Protein AF-A0A2S5QZF4-F1 (afdb_monomer_lite)

Secondary structure (DSSP, 8-state):
--------------------------HHHHHHHTS---PPP-PPPPPPPP-TTPPPHHHHHHHHHHTT---HHHHHHHHHHH--SSS-SSGGGT-TT---HHHHHT----TT------PPPHHHHHHHHHHTT---HHHHHHHHHHSPPPTTS-S-HHHH-TT---HHHHHT---SHHHHHHHHHHTT-EEEEEE-TTS-TTEEEEEEETT-HHHHHHHHHHH-PEEEEEEE--GGGHHHHHHHHHHH-EESTT-SSEEE-S-HHHHHHHHHHHSPBP---

Foldseek 3Di:
DDDDDDDDDDDDDDDDDDDDDDDDPDPVNVVVVPPPPDDPPPDDPPPDDQLPQADAQVVQLVVLLLVLQADLVLLLVVCVVPVDSRHDSCNVVRHPPDDDPCSSNVYPDDPPDPPPQAADPLVVQLVVLCVVLQADLNSLSVCVVVDPDDSNHGSCCVSPDPPDDDPCSSNVNDPDCVVVVVVVLQQQKKWFKWAAPPDDPQKIFIDIDNRHVVVVVVVCVVRVIGTDFMFRDDPVCVVVLVVLPVVAWDDDPPDPGMTGGPDPVVSVVSCVVRTHTDPDD

Sequence (281 aa):
MRNGLVTMANKKVKKPTTVQDAPRLELDDIKKMEEPLALPPKNKPKGRPKNENYIPYSDAREFMRGEMIPSRKKYHEWWDRNKPKAIPRYPYRVYKDWVGWNDFLGTDNEFGIRVGRQWRPLDEAVNWVHSLKIESYTKWMEWCKENELPNDIPARPDLVYSNWRTWPHWLGNRPIEALEAIREARKLAVYYIIHIPGVPENVFTFGMEPVGPTAFKERWEREKFTIVRMFWYEPEHSERISHILSALSSPYLGDEKQRVCPNFWEIIYHLELTLQRITKL

Structure (mmCIF, N/CA/C/O backbone):
data_AF-A0A2S5QZF4-F1
#
_entry.id   AF-A0A2S5QZF4-F1
#
loop_
_atom_site.group_PDB
_atom_site.id
_atom_site.type_symbol
_atom_site.label_atom_id
_atom_site.label_alt_id
_atom_site.label_comp_id
_atom_site.label_asym_id
_atom_site.label_entity_id
_atom_site.label_seq_id
_atom_site.pdbx_PDB_ins_code
_atom_site.Cartn_x
_atom_site.Cartn_y
_atom_site.Cartn_z
_atom_site.occupancy
_atom_site.B_iso_or_equiv
_atom_site.auth_seq_id
_atom_site.auth_comp_id
_atom_site.auth_asym_id
_atom_site.auth_atom_id
_atom_site.pdbx_PDB_model_num
ATOM 1 N N . MET A 1 1 ? -13.277 82.482 -19.017 1.00 35.34 1 MET A N 1
ATOM 2 C CA . MET A 1 1 ? -14.320 83.411 -19.505 1.00 35.34 1 MET A CA 1
ATOM 3 C C . MET A 1 1 ? -14.661 83.063 -20.949 1.00 35.34 1 MET A C 1
ATOM 5 O O . MET A 1 1 ? -13.734 82.977 -21.737 1.00 35.34 1 MET A O 1
ATOM 9 N N . ARG A 1 2 ? -15.970 82.929 -21.234 1.00 35.25 2 ARG A N 1
ATOM 10 C CA . ARG A 1 2 ? -16.675 82.935 -22.542 1.00 35.25 2 ARG A CA 1
ATOM 11 C C . ARG A 1 2 ? -16.387 81.750 -23.485 1.00 35.25 2 ARG A C 1
ATOM 13 O O . ARG A 1 2 ? -15.288 81.621 -23.994 1.00 35.25 2 ARG A O 1
ATOM 20 N N . ASN A 1 3 ? -17.287 80.765 -23.566 1.00 30.41 3 ASN A N 1
ATOM 21 C CA . ASN A 1 3 ? -18.595 80.720 -24.267 1.00 30.41 3 ASN A CA 1
ATOM 22 C C . ASN A 1 3 ? -18.454 80.504 -25.780 1.00 30.41 3 ASN A C 1
ATOM 24 O O . ASN A 1 3 ? -17.819 81.314 -26.443 1.00 30.41 3 ASN A O 1
ATOM 28 N N . GLY A 1 4 ? -19.168 79.512 -26.325 1.00 32.81 4 GLY A N 1
ATOM 29 C CA . GLY A 1 4 ? -19.506 79.499 -27.751 1.00 32.81 4 GLY A CA 1
ATOM 30 C C . GLY A 1 4 ? -19.802 78.123 -28.334 1.00 32.81 4 GLY A C 1
ATOM 31 O O . GLY A 1 4 ? -18.957 77.538 -28.995 1.00 32.81 4 GLY A O 1
ATOM 32 N N . LEU A 1 5 ? -21.012 77.627 -28.092 1.00 32.59 5 LEU A N 1
ATOM 33 C CA . LEU A 1 5 ? -21.603 76.425 -28.679 1.00 32.59 5 LEU A CA 1
ATOM 34 C C . LEU A 1 5 ? -22.369 76.813 -29.968 1.00 32.59 5 LEU A C 1
ATOM 36 O O . LEU A 1 5 ? -23.059 77.825 -29.965 1.00 32.59 5 LEU A O 1
ATOM 40 N N . VAL A 1 6 ? -22.301 75.942 -30.986 1.00 33.56 6 VAL A N 1
ATOM 41 C CA . VAL A 1 6 ? -23.269 75.713 -32.094 1.00 33.56 6 VAL A CA 1
ATOM 42 C C . VAL A 1 6 ? -23.502 76.851 -33.103 1.00 33.56 6 VAL A C 1
ATOM 44 O O . VAL A 1 6 ? -24.000 77.910 -32.754 1.00 33.56 6 VAL A O 1
ATOM 47 N N . THR A 1 7 ? -23.316 76.589 -34.405 1.00 33.72 7 THR A N 1
ATOM 48 C CA . THR A 1 7 ? -24.439 76.426 -35.364 1.00 33.72 7 THR A CA 1
ATOM 49 C C . THR A 1 7 ? -23.994 76.185 -36.806 1.00 33.72 7 THR A C 1
ATOM 51 O O . THR A 1 7 ? -23.009 76.714 -37.307 1.00 33.72 7 THR A O 1
ATOM 54 N N . MET A 1 8 ? -24.786 75.321 -37.439 1.00 34.44 8 MET A N 1
ATOM 55 C CA . MET A 1 8 ? -24.740 74.841 -38.813 1.00 34.44 8 MET A CA 1
ATOM 56 C C . MET A 1 8 ? -24.802 75.956 -39.863 1.00 34.44 8 MET A C 1
ATOM 58 O O . MET A 1 8 ? -25.622 76.864 -39.758 1.00 34.44 8 MET A O 1
ATOM 62 N N . ALA A 1 9 ? -24.069 75.784 -40.964 1.00 37.50 9 ALA A N 1
ATOM 63 C CA . ALA A 1 9 ? -24.399 76.426 -42.233 1.00 37.50 9 ALA A CA 1
ATOM 64 C C . ALA A 1 9 ? -24.308 75.406 -43.373 1.00 37.50 9 ALA A C 1
ATOM 66 O O . ALA A 1 9 ? -23.250 75.088 -43.910 1.00 37.50 9 ALA A O 1
ATOM 67 N N . ASN A 1 10 ? -25.487 74.902 -43.714 1.00 36.66 10 ASN A N 1
ATOM 68 C CA . ASN A 1 10 ? -25.808 74.096 -44.878 1.00 36.66 10 ASN A CA 1
ATOM 69 C C . ASN A 1 10 ? -25.474 74.899 -46.154 1.00 36.66 10 ASN A C 1
ATOM 71 O O . ASN A 1 10 ? -26.137 75.902 -46.432 1.00 36.66 10 ASN A O 1
ATOM 75 N N . LYS A 1 11 ? -24.477 74.487 -46.950 1.00 43.09 11 LYS A N 1
ATOM 76 C CA . LYS A 1 11 ? -24.282 75.030 -48.305 1.00 43.09 11 LYS A CA 1
ATOM 77 C C . LYS A 1 11 ? -24.603 73.972 -49.349 1.00 43.09 11 LYS A C 1
ATOM 79 O O . LYS A 1 11 ? -23.895 72.990 -49.535 1.00 43.09 11 LYS A O 1
ATOM 84 N N . LYS A 1 12 ? -25.732 74.241 -50.003 1.00 41.31 12 LYS A N 1
ATOM 85 C CA . LYS A 1 12 ? -26.306 73.555 -51.152 1.00 41.31 12 LYS A CA 1
ATOM 86 C C . LYS A 1 12 ? -25.259 73.221 -52.215 1.00 41.31 12 LYS A C 1
ATOM 88 O O . LYS A 1 12 ? -24.493 74.076 -52.656 1.00 41.31 12 LYS A O 1
ATOM 93 N N . VAL A 1 13 ? -25.364 71.978 -52.665 1.00 36.88 13 VAL A N 1
ATOM 94 C CA . VAL A 1 13 ? -24.821 71.402 -53.892 1.00 36.88 13 VAL A CA 1
ATOM 95 C C . VAL A 1 13 ? -25.054 72.340 -55.084 1.00 36.88 13 VAL A C 1
ATOM 97 O O . VAL A 1 13 ? -26.195 72.626 -55.443 1.00 36.88 13 VAL A O 1
ATOM 100 N N . LYS A 1 14 ? -23.970 72.771 -55.734 1.00 41.16 14 LYS A N 1
ATOM 101 C CA . LYS A 1 14 ? -23.964 73.135 -57.155 1.00 41.16 14 LYS A CA 1
ATOM 102 C C . LYS A 1 14 ? -23.179 72.046 -57.881 1.00 41.16 14 LYS A C 1
ATOM 104 O O . LYS A 1 14 ? -22.005 71.855 -57.590 1.00 41.16 14 LYS A O 1
ATOM 109 N N . LYS A 1 15 ? -23.845 71.317 -58.778 1.00 44.06 15 LYS A N 1
ATOM 110 C CA . LYS A 1 15 ? -23.202 70.391 -59.720 1.00 44.06 15 LYS A CA 1
ATOM 111 C C . LYS A 1 15 ? -22.478 71.201 -60.808 1.00 44.06 15 LYS A C 1
ATOM 113 O O . LYS A 1 15 ? -23.122 72.074 -61.388 1.00 44.06 15 LYS A O 1
ATOM 118 N N . PRO A 1 16 ? -21.223 70.875 -61.142 1.00 36.25 16 PRO A N 1
ATOM 119 C CA . PRO A 1 16 ? -20.700 70.956 -62.501 1.00 36.25 16 PRO A CA 1
ATOM 120 C C . PRO A 1 16 ? -20.682 69.527 -63.083 1.00 36.25 16 PRO A C 1
ATOM 122 O O . PRO A 1 16 ? -20.262 68.586 -62.420 1.00 36.25 16 PRO A O 1
ATOM 125 N N . THR A 1 17 ? -21.385 69.239 -64.175 1.00 38.66 17 THR A N 1
ATOM 126 C CA . THR A 1 17 ? -21.039 69.591 -65.563 1.00 38.66 17 THR A CA 1
ATOM 127 C C . THR A 1 17 ? -19.813 68.815 -66.039 1.00 38.66 17 THR A C 1
ATOM 129 O O . THR A 1 17 ? -18.689 69.137 -65.687 1.00 38.66 17 THR A O 1
ATOM 132 N N . THR A 1 18 ? -20.118 67.828 -66.883 1.00 41.25 18 THR A N 1
ATOM 133 C CA . THR A 1 18 ? -19.285 67.268 -67.952 1.00 41.25 18 THR A CA 1
ATOM 134 C C . THR A 1 18 ? -18.093 66.404 -67.545 1.00 41.25 18 THR A C 1
ATOM 136 O O . THR A 1 18 ? -17.081 66.846 -67.019 1.00 41.25 18 THR A O 1
ATOM 139 N N . VAL A 1 19 ? -18.261 65.126 -67.880 1.00 49.28 19 VAL A N 1
ATOM 140 C CA . VAL A 1 19 ? -17.260 64.068 -67.952 1.00 49.28 19 VAL A CA 1
ATOM 141 C C . VAL A 1 19 ? -16.211 64.456 -68.987 1.00 49.28 19 VAL A C 1
ATOM 143 O O . VAL A 1 19 ? -16.522 64.453 -70.173 1.00 49.28 19 VAL A O 1
ATOM 146 N N . GLN A 1 20 ? -15.000 64.773 -68.547 1.00 46.84 20 GLN A N 1
ATOM 147 C CA . GLN A 1 20 ? -13.749 64.606 -69.288 1.00 46.84 20 GLN A CA 1
ATOM 148 C C . GLN A 1 20 ? -12.608 64.808 -68.277 1.00 46.84 20 GLN A C 1
ATOM 150 O O . GLN A 1 20 ? -12.676 65.715 -67.458 1.00 46.84 20 GLN A O 1
ATOM 155 N N . ASP A 1 21 ? -11.624 63.908 -68.304 1.00 49.75 21 ASP A N 1
ATOM 156 C CA . ASP A 1 21 ? -10.392 63.898 -67.492 1.00 49.75 21 ASP A CA 1
ATOM 157 C C . ASP A 1 21 ? -10.439 63.236 -66.101 1.00 49.75 21 ASP A C 1
ATOM 159 O O . ASP A 1 21 ? -10.051 63.811 -65.086 1.00 49.75 21 ASP A O 1
ATOM 163 N N . ALA A 1 22 ? -10.802 61.949 -66.062 1.00 41.66 22 ALA A N 1
ATOM 164 C CA . ALA A 1 22 ? -10.227 61.030 -65.075 1.00 41.66 22 ALA A CA 1
ATOM 165 C C . ALA A 1 22 ? -9.150 60.182 -65.781 1.00 41.66 22 ALA A C 1
ATOM 167 O O . ALA A 1 22 ? -9.468 59.564 -66.803 1.00 41.66 22 ALA A O 1
ATOM 168 N N . PRO A 1 23 ? -7.893 60.134 -65.298 1.00 49.72 23 PRO A N 1
ATOM 169 C CA . PRO A 1 23 ? -6.864 59.310 -65.916 1.00 49.72 23 PRO A CA 1
ATOM 170 C C . PRO A 1 23 ? -7.263 57.838 -65.786 1.00 49.72 23 PRO A C 1
ATOM 172 O O . PRO A 1 23 ? -7.523 57.334 -64.692 1.00 49.72 23 PRO A O 1
ATOM 175 N N . ARG A 1 24 ? -7.354 57.150 -66.925 1.00 52.25 24 ARG A N 1
ATOM 176 C CA . ARG A 1 24 ? -7.588 55.709 -66.985 1.00 52.25 24 ARG A CA 1
ATOM 177 C C . ARG A 1 24 ? -6.305 55.031 -66.506 1.00 52.25 24 ARG A C 1
ATOM 179 O O . ARG A 1 24 ? -5.364 54.933 -67.281 1.00 52.25 24 ARG A O 1
ATOM 186 N N . LEU A 1 25 ? -6.259 54.636 -65.231 1.00 54.78 25 LEU A N 1
ATOM 187 C CA . LEU A 1 25 ? -5.174 53.812 -64.686 1.00 54.78 25 LEU A CA 1
ATOM 188 C C . LEU A 1 25 ? -4.976 52.601 -65.605 1.00 54.78 25 LEU A C 1
ATOM 190 O O . LEU A 1 25 ? -5.947 51.907 -65.930 1.00 54.78 25 LEU A O 1
ATOM 194 N N . GLU A 1 26 ? -3.748 52.401 -66.080 1.00 60.75 26 GLU A N 1
ATOM 195 C CA . GLU A 1 26 ? -3.433 51.287 -66.965 1.00 60.75 26 GLU A CA 1
ATOM 196 C C . GLU A 1 26 ? -3.628 49.965 -66.208 1.00 60.75 26 GLU A C 1
ATOM 198 O O . GLU A 1 26 ? -3.429 49.875 -64.996 1.00 60.75 26 GLU A O 1
ATOM 203 N N . LEU A 1 27 ? -4.056 48.916 -66.915 1.00 52.19 27 LEU A N 1
ATOM 204 C CA . LEU A 1 27 ? -4.328 47.594 -66.328 1.00 52.19 27 LEU A CA 1
ATOM 205 C C . LEU A 1 27 ? -3.113 47.011 -65.579 1.00 52.19 27 LEU A C 1
ATOM 207 O O . LEU A 1 27 ? -3.282 46.211 -64.657 1.00 52.19 27 LEU A O 1
ATOM 211 N N . ASP A 1 28 ? -1.908 47.445 -65.940 1.00 57.22 28 ASP A N 1
ATOM 212 C CA . ASP A 1 28 ? -0.655 47.043 -65.305 1.00 57.22 28 ASP A CA 1
ATOM 213 C C . ASP A 1 28 ? -0.423 47.729 -63.946 1.00 57.22 28 ASP A C 1
ATOM 215 O O . ASP A 1 28 ? 0.196 47.134 -63.058 1.00 57.22 28 ASP A O 1
ATOM 219 N N . ASP A 1 29 ? -0.990 48.921 -63.729 1.00 55.72 29 ASP A N 1
ATOM 220 C CA . ASP A 1 29 ? -0.940 49.619 -62.438 1.00 55.72 29 ASP A CA 1
ATOM 221 C C . ASP A 1 29 ? -1.881 48.972 -61.412 1.00 55.72 29 ASP A C 1
ATOM 223 O O . ASP A 1 29 ? -1.543 48.863 -60.232 1.00 55.72 29 ASP A O 1
ATOM 227 N N . ILE A 1 30 ? -3.033 48.460 -61.864 1.00 55.25 30 ILE A N 1
ATOM 228 C CA . ILE A 1 30 ? -3.973 47.699 -61.022 1.00 55.25 30 ILE A CA 1
ATOM 229 C C . ILE A 1 30 ? -3.372 46.332 -60.650 1.00 55.25 30 ILE A C 1
ATOM 231 O O . ILE A 1 30 ? -3.461 45.912 -59.497 1.00 55.25 30 ILE A O 1
ATOM 235 N N . LYS A 1 31 ? -2.671 45.670 -61.582 1.00 54.25 31 LYS A N 1
ATOM 236 C CA . LYS A 1 31 ? -2.003 44.378 -61.331 1.00 54.25 31 LYS A CA 1
ATOM 237 C C . LYS A 1 31 ? -0.893 44.446 -60.280 1.00 54.25 31 LYS A C 1
ATOM 239 O O . LYS A 1 31 ? -0.707 43.481 -59.548 1.00 54.25 31 LYS A O 1
ATOM 244 N N . LYS A 1 32 ? -0.173 45.569 -60.176 1.00 54.88 32 LYS A N 1
ATOM 245 C CA . LYS A 1 32 ? 0.860 45.772 -59.141 1.00 54.88 32 LYS A CA 1
ATOM 246 C C . LYS A 1 32 ? 0.285 45.990 -57.739 1.00 54.88 32 LYS A C 1
ATOM 248 O O . LYS A 1 32 ? 0.978 45.725 -56.763 1.00 54.88 32 LYS A O 1
ATOM 253 N N . MET A 1 33 ? -0.959 46.460 -57.621 1.00 50.94 33 MET A N 1
ATOM 254 C CA . MET A 1 33 ? -1.629 46.632 -56.323 1.00 50.94 33 MET A CA 1
ATOM 255 C C . MET A 1 33 ? -2.255 45.332 -55.790 1.00 50.94 33 MET A C 1
ATOM 257 O O . MET A 1 33 ? -2.521 45.238 -54.593 1.00 50.94 33 MET A O 1
ATOM 261 N N . GLU A 1 34 ? -2.455 44.330 -56.652 1.00 53.78 34 GLU A N 1
ATOM 262 C CA . GLU A 1 34 ? -2.988 43.003 -56.308 1.00 53.78 34 GLU A CA 1
ATOM 263 C C . GLU A 1 34 ? -1.912 41.914 -56.158 1.00 53.78 34 GLU A C 1
ATOM 265 O O . GLU A 1 34 ? -2.249 40.733 -56.065 1.00 53.78 34 GLU A O 1
ATOM 270 N N . GLU A 1 35 ? -0.620 42.256 -56.091 1.00 56.09 35 GLU A N 1
ATOM 271 C CA . GLU A 1 35 ? 0.374 41.265 -55.671 1.00 56.09 35 GLU A CA 1
ATOM 272 C C . GLU A 1 35 ? 0.119 40.909 -54.197 1.00 56.09 35 GLU A C 1
ATOM 274 O O . GLU A 1 35 ? 0.256 41.768 -53.317 1.00 56.09 35 GLU A O 1
ATOM 279 N N . PRO A 1 36 ? -0.285 39.662 -53.885 1.00 56.47 36 PRO A N 1
ATOM 280 C CA . PRO A 1 36 ? -0.576 39.289 -52.514 1.00 56.47 36 PRO A CA 1
ATOM 281 C C . PRO A 1 36 ? 0.715 39.439 -51.714 1.00 56.47 36 PRO A C 1
ATOM 283 O O . PRO A 1 36 ? 1.715 38.806 -52.054 1.00 56.47 36 PRO A O 1
ATOM 286 N N . LEU A 1 37 ? 0.696 40.260 -50.653 1.00 55.53 37 LEU A N 1
ATOM 287 C CA . LEU A 1 37 ? 1.804 40.344 -49.700 1.00 55.53 37 LEU A CA 1
ATOM 288 C C . LEU A 1 37 ? 2.216 38.916 -49.329 1.00 55.53 37 LEU A C 1
ATOM 290 O O . LEU A 1 37 ? 1.480 38.211 -48.632 1.00 55.53 37 LEU A O 1
ATOM 294 N N . ALA A 1 38 ? 3.378 38.477 -49.814 1.00 64.62 38 ALA A N 1
ATOM 295 C CA . ALA A 1 38 ? 3.914 37.180 -49.463 1.00 64.62 38 ALA A CA 1
ATOM 296 C C . ALA A 1 38 ? 4.085 37.168 -47.942 1.00 64.62 38 ALA A C 1
ATOM 298 O O . ALA A 1 38 ? 4.880 37.929 -47.386 1.00 64.62 38 ALA A O 1
ATOM 299 N N . LEU A 1 39 ? 3.284 36.341 -47.263 1.00 58.03 39 LEU A N 1
ATOM 300 C CA . LEU A 1 39 ? 3.395 36.158 -45.823 1.00 58.03 39 LEU A CA 1
ATOM 301 C C . LEU A 1 39 ? 4.863 35.834 -45.504 1.00 58.03 39 LEU A C 1
ATOM 303 O O . LEU A 1 39 ? 5.445 34.985 -46.191 1.00 58.03 39 LEU A O 1
ATOM 307 N N . PRO A 1 40 ? 5.471 36.472 -44.486 1.00 57.56 40 PRO A N 1
ATOM 308 C CA . PRO A 1 40 ? 6.841 36.161 -44.102 1.00 57.56 40 PRO A CA 1
ATOM 309 C C . PRO A 1 40 ? 6.969 34.647 -43.880 1.00 57.56 40 PRO A C 1
ATOM 311 O O . PRO A 1 40 ? 6.005 34.024 -43.410 1.00 57.56 40 PRO A O 1
ATOM 314 N N . PRO A 1 41 ? 8.118 34.029 -44.220 1.00 60.16 41 PRO A N 1
ATOM 315 C CA . PRO A 1 41 ? 8.285 32.588 -44.093 1.00 60.16 41 PRO A CA 1
ATOM 316 C C . PRO A 1 41 ? 7.889 32.179 -42.677 1.00 60.16 41 PRO A C 1
ATOM 318 O O . PRO A 1 41 ? 8.421 32.713 -41.702 1.00 60.16 41 PRO A O 1
ATOM 321 N N . LYS A 1 42 ? 6.905 31.274 -42.559 1.00 58.00 42 LYS A N 1
ATOM 322 C CA . LYS A 1 42 ? 6.425 30.789 -41.261 1.00 58.00 42 LYS A CA 1
ATOM 323 C C . LYS A 1 42 ? 7.644 30.303 -40.481 1.00 58.00 42 LYS A C 1
ATOM 325 O O . LYS A 1 42 ? 8.232 29.284 -40.845 1.00 58.00 42 LYS A O 1
ATOM 330 N N . ASN A 1 43 ? 8.038 31.032 -39.433 1.00 62.00 43 ASN A N 1
ATOM 331 C CA . ASN A 1 43 ? 9.088 30.583 -38.529 1.00 62.00 43 ASN A CA 1
ATOM 332 C C . ASN A 1 43 ? 8.715 29.169 -38.084 1.00 62.00 43 ASN A C 1
ATOM 334 O O . ASN A 1 43 ? 7.630 28.966 -37.531 1.00 62.00 43 ASN A O 1
ATOM 338 N N . LYS A 1 44 ? 9.585 28.186 -38.365 1.00 53.25 44 LYS A N 1
ATOM 339 C CA . LYS A 1 44 ? 9.390 26.823 -37.861 1.00 53.25 44 LYS A CA 1
ATOM 340 C C . LYS A 1 44 ? 9.136 26.953 -36.358 1.00 53.25 44 LYS A C 1
ATOM 342 O O . LYS A 1 44 ? 9.894 27.683 -35.709 1.00 53.25 44 LYS A O 1
ATOM 347 N N . PRO A 1 45 ? 8.084 26.323 -35.805 1.00 51.12 45 PRO A N 1
ATOM 348 C CA . PRO A 1 45 ? 7.818 26.429 -34.380 1.00 51.12 45 PRO A CA 1
ATOM 349 C C . PRO A 1 45 ? 9.108 26.063 -33.651 1.00 51.12 45 PRO A C 1
ATOM 351 O O . PRO A 1 45 ? 9.667 24.991 -33.902 1.00 51.12 45 PRO A O 1
ATOM 354 N N . LYS A 1 46 ? 9.627 26.988 -32.827 1.00 54.84 46 LYS A N 1
ATOM 355 C CA . LYS A 1 46 ? 10.802 26.715 -31.996 1.00 54.84 46 LYS A CA 1
ATOM 356 C C . LYS A 1 46 ? 10.496 25.413 -31.262 1.00 54.84 46 LYS A C 1
ATOM 358 O O . LYS A 1 46 ? 9.468 25.315 -30.591 1.00 54.84 46 LYS A O 1
ATOM 363 N N . GLY A 1 47 ? 11.327 24.393 -31.489 1.00 55.53 47 GLY A N 1
ATOM 364 C CA . GLY A 1 47 ? 11.149 23.091 -30.858 1.00 55.53 47 GLY A CA 1
ATOM 365 C C . GLY A 1 47 ? 10.996 23.269 -29.351 1.00 55.53 47 GLY A C 1
ATOM 366 O O . GLY A 1 47 ? 11.556 24.205 -28.777 1.00 55.53 47 GLY A O 1
ATOM 367 N N . ARG A 1 48 ? 10.203 22.398 -28.719 1.00 53.75 48 ARG A N 1
ATOM 368 C CA . ARG A 1 48 ? 10.007 22.416 -27.264 1.00 53.75 48 ARG A CA 1
ATOM 369 C C . ARG A 1 48 ? 11.381 22.533 -26.580 1.00 53.75 48 ARG A C 1
ATOM 371 O O . ARG A 1 48 ? 12.266 21.762 -26.964 1.00 53.75 48 ARG A O 1
ATOM 378 N N . PRO A 1 49 ? 11.575 23.467 -25.626 1.00 54.56 49 PRO A N 1
ATOM 379 C CA . PRO A 1 49 ? 12.865 23.646 -24.969 1.00 54.56 49 PRO A CA 1
ATOM 380 C C . PRO A 1 49 ? 13.360 22.302 -24.432 1.00 54.56 49 PRO A C 1
ATOM 382 O O . PRO A 1 49 ? 12.577 21.518 -23.882 1.00 54.56 49 PRO A O 1
ATOM 385 N N . LYS A 1 50 ? 14.642 22.004 -24.670 1.00 58.00 50 LYS A N 1
ATOM 386 C CA . LYS A 1 50 ? 15.274 20.785 -24.162 1.00 58.00 50 LYS A CA 1
ATOM 387 C C . LYS A 1 50 ? 15.234 20.859 -22.639 1.00 58.00 50 LYS A C 1
ATOM 389 O O . LYS A 1 50 ? 15.664 21.851 -22.066 1.00 58.00 50 LYS A O 1
ATOM 394 N N . ASN A 1 51 ? 14.686 19.834 -21.997 1.00 62.97 51 ASN A N 1
ATOM 395 C CA . ASN A 1 51 ? 14.765 19.736 -20.547 1.00 62.97 51 ASN A CA 1
ATOM 396 C C . ASN A 1 51 ? 16.223 19.389 -20.212 1.00 62.97 51 ASN A C 1
ATOM 398 O O . ASN A 1 51 ? 16.685 18.310 -20.574 1.00 62.97 51 ASN A O 1
ATOM 402 N N . GLU A 1 52 ? 16.954 20.306 -19.587 1.00 64.69 52 GLU A N 1
ATOM 403 C CA . GLU A 1 52 ? 18.367 20.106 -19.218 1.00 64.69 52 GLU A CA 1
ATOM 404 C C . GLU A 1 52 ? 18.536 19.141 -18.031 1.00 64.69 52 GLU A C 1
ATOM 406 O O . GLU A 1 52 ? 19.630 18.662 -17.771 1.00 64.69 52 GLU A O 1
ATOM 411 N N . ASN A 1 53 ? 17.433 18.771 -17.373 1.00 78.94 53 ASN A N 1
ATOM 412 C CA . ASN A 1 53 ? 17.402 17.903 -16.192 1.00 78.94 53 ASN A CA 1
ATOM 413 C C . ASN A 1 53 ? 17.342 16.391 -16.501 1.00 78.94 53 ASN A C 1
ATOM 415 O O . ASN A 1 53 ? 16.965 15.608 -15.627 1.00 78.94 53 ASN A O 1
ATOM 419 N N . TYR A 1 54 ? 17.622 15.958 -17.733 1.00 86.00 54 TYR A N 1
ATOM 420 C CA . TYR A 1 54 ? 17.636 14.528 -18.060 1.00 86.00 54 TYR A CA 1
ATOM 421 C C . TYR A 1 54 ? 18.971 13.892 -17.679 1.00 86.00 54 TYR A C 1
ATOM 423 O O . TYR A 1 54 ? 20.029 14.411 -18.031 1.00 86.00 54 TYR A O 1
ATOM 431 N N . ILE A 1 55 ? 18.912 12.743 -17.003 1.00 88.81 55 ILE A N 1
ATOM 432 C CA . ILE A 1 55 ? 20.111 11.968 -16.659 1.00 88.81 55 ILE A CA 1
ATOM 433 C C . ILE A 1 55 ? 20.806 11.448 -17.927 1.00 88.81 55 ILE A C 1
ATOM 435 O O . ILE A 1 55 ? 20.114 11.237 -18.932 1.00 88.81 55 ILE A O 1
ATOM 439 N N . PRO A 1 56 ? 22.138 11.238 -17.906 1.00 90.62 56 PRO A N 1
ATOM 440 C CA . PRO A 1 56 ? 22.900 10.679 -19.022 1.00 90.62 56 PRO A CA 1
ATOM 441 C C . PRO A 1 56 ? 22.320 9.363 -19.552 1.00 90.62 56 PRO A C 1
ATOM 443 O O . PRO A 1 56 ? 21.621 8.641 -18.844 1.00 90.62 56 PRO A O 1
ATOM 446 N N . TYR A 1 57 ? 22.638 9.020 -20.805 1.00 88.38 57 TYR A N 1
ATOM 447 C CA . TYR A 1 57 ? 22.107 7.808 -21.441 1.00 88.38 57 TYR A CA 1
ATOM 448 C C . TYR A 1 57 ? 22.445 6.526 -20.663 1.00 88.38 57 TYR A C 1
ATOM 450 O O . TYR A 1 57 ? 21.578 5.662 -20.545 1.00 88.38 57 TYR A O 1
ATOM 458 N N . SER A 1 58 ? 23.663 6.417 -20.107 1.00 88.56 58 SER A N 1
ATOM 459 C CA . SER A 1 58 ? 24.084 5.240 -19.327 1.00 88.56 58 SER A CA 1
ATOM 460 C C . SER A 1 58 ? 23.227 5.046 -18.077 1.00 88.56 58 SER A C 1
ATOM 462 O O . SER A 1 58 ? 22.660 3.976 -17.874 1.00 88.56 58 SER A O 1
ATOM 464 N N . ASP A 1 59 ? 23.048 6.108 -17.301 1.00 89.19 59 ASP A N 1
ATOM 465 C CA . ASP A 1 59 ? 22.263 6.062 -16.068 1.00 89.19 59 ASP A CA 1
ATOM 466 C C . ASP A 1 59 ? 20.780 5.811 -16.382 1.00 89.19 59 ASP A C 1
ATOM 468 O O . ASP A 1 59 ? 20.094 5.056 -15.694 1.00 89.19 59 ASP A O 1
ATOM 472 N N . ALA A 1 60 ? 20.280 6.399 -17.476 1.00 90.81 60 ALA A N 1
ATOM 473 C CA . ALA A 1 60 ? 18.913 6.193 -17.933 1.00 90.81 60 ALA A CA 1
ATOM 474 C C . ALA A 1 60 ? 18.643 4.734 -18.313 1.00 90.81 60 ALA A C 1
ATOM 476 O O . ALA A 1 60 ? 17.627 4.186 -17.890 1.00 90.81 60 ALA A O 1
ATOM 477 N N . ARG A 1 61 ? 19.520 4.086 -19.094 1.00 90.31 61 ARG A N 1
ATOM 478 C CA . ARG A 1 61 ? 19.328 2.671 -19.459 1.00 90.31 61 ARG A CA 1
ATOM 479 C C . ARG A 1 61 ? 19.446 1.758 -18.240 1.00 90.31 61 ARG A C 1
ATOM 481 O O . ARG A 1 61 ? 18.676 0.815 -18.138 1.00 90.31 61 ARG A O 1
ATOM 488 N N . GLU A 1 62 ? 20.348 2.034 -17.299 1.00 89.19 62 GLU A N 1
ATOM 489 C CA . GLU A 1 62 ? 20.490 1.227 -16.079 1.00 89.19 62 GLU A CA 1
ATOM 490 C C . GLU A 1 62 ? 19.231 1.299 -15.218 1.00 89.19 62 GLU A C 1
ATOM 492 O O . GLU A 1 62 ? 18.685 0.266 -14.823 1.00 89.19 62 GLU A O 1
ATOM 497 N N . PHE A 1 63 ? 18.699 2.509 -15.029 1.00 90.00 63 PHE A N 1
ATOM 498 C CA . PHE A 1 63 ? 17.421 2.706 -14.359 1.00 90.00 63 PHE A CA 1
ATOM 499 C C . PHE A 1 63 ? 16.289 1.960 -15.078 1.00 90.00 63 PHE A C 1
ATOM 501 O O . PHE A 1 63 ? 15.530 1.215 -14.459 1.00 90.00 63 PHE A O 1
ATOM 508 N N . MET A 1 64 ? 16.183 2.120 -16.400 1.00 89.94 64 MET A N 1
ATOM 509 C CA . MET A 1 64 ? 15.092 1.522 -17.170 1.00 89.94 64 MET A CA 1
ATOM 510 C C . MET A 1 64 ? 15.167 -0.005 -17.247 1.00 89.94 64 MET A C 1
ATOM 512 O O . MET A 1 64 ? 14.122 -0.656 -17.241 1.00 89.94 64 MET A O 1
ATOM 516 N N . ARG A 1 65 ? 16.373 -0.581 -17.263 1.00 88.12 65 ARG A N 1
ATOM 517 C CA . ARG A 1 65 ? 16.595 -2.029 -17.132 1.00 88.12 65 ARG A CA 1
ATOM 518 C C . ARG A 1 65 ? 16.156 -2.531 -15.761 1.00 88.12 65 ARG A C 1
ATOM 520 O O . ARG A 1 65 ? 15.533 -3.583 -15.666 1.00 88.12 65 ARG A O 1
ATOM 527 N N . GLY A 1 66 ? 16.401 -1.746 -14.710 1.00 84.25 66 GLY A N 1
ATOM 528 C CA . GLY A 1 66 ? 15.889 -2.016 -13.368 1.00 84.25 66 GLY A CA 1
ATOM 529 C C . GLY A 1 66 ? 14.362 -2.074 -13.299 1.00 84.25 66 GLY A C 1
ATOM 530 O O . GLY A 1 66 ? 13.827 -2.861 -12.527 1.00 84.25 66 GLY A O 1
ATOM 531 N N . GLU A 1 67 ? 13.671 -1.301 -14.137 1.00 86.56 67 GLU A N 1
ATOM 532 C CA . GLU A 1 67 ? 12.210 -1.275 -14.213 1.00 86.56 67 GLU A CA 1
ATOM 533 C C . GLU A 1 67 ? 11.610 -2.442 -15.033 1.00 86.56 67 GLU A C 1
ATOM 535 O O . GLU A 1 67 ? 10.390 -2.602 -14.999 1.00 86.56 67 GLU A O 1
ATOM 540 N N . MET A 1 68 ? 12.407 -3.240 -15.760 1.00 84.25 68 MET A N 1
ATOM 541 C CA . MET A 1 68 ? 11.991 -4.426 -16.548 1.00 84.25 68 MET A CA 1
ATOM 542 C C . MET A 1 68 ? 10.746 -4.233 -17.423 1.00 84.25 68 MET A C 1
ATOM 544 O O . MET A 1 68 ? 9.810 -5.039 -17.437 1.00 84.25 68 MET A O 1
ATOM 548 N N . ILE A 1 69 ? 10.6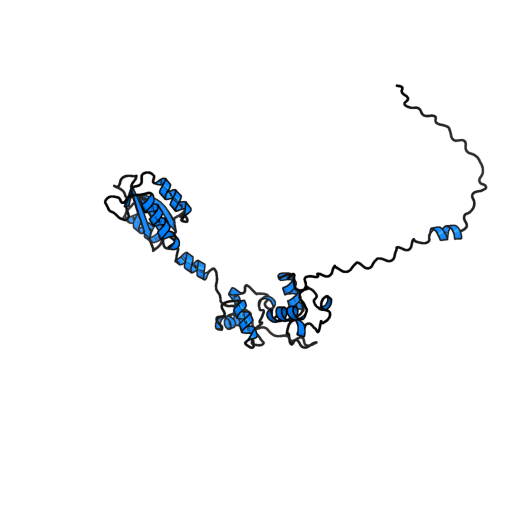94 -3.123 -18.151 1.00 87.38 69 ILE A N 1
ATOM 549 C CA . ILE A 1 69 ? 9.538 -2.820 -18.990 1.00 87.38 69 ILE A CA 1
ATOM 550 C C . ILE A 1 69 ? 9.606 -3.654 -20.278 1.00 87.38 69 ILE A C 1
ATOM 552 O O . ILE A 1 69 ? 10.565 -3.521 -21.035 1.00 87.38 69 ILE A O 1
ATOM 556 N N . PRO A 1 70 ? 8.565 -4.441 -20.609 1.00 81.25 70 PRO A N 1
ATOM 557 C CA . PRO A 1 70 ? 8.682 -5.492 -21.622 1.00 81.25 70 PRO A CA 1
ATOM 558 C C . PRO A 1 70 ? 8.700 -4.980 -23.068 1.00 81.25 70 PRO A C 1
ATOM 560 O O . PRO A 1 70 ? 9.081 -5.708 -23.980 1.00 81.25 70 PRO A O 1
ATOM 563 N N . SER A 1 71 ? 8.236 -3.755 -23.333 1.00 84.75 71 SER A N 1
ATOM 564 C CA . SER A 1 71 ? 8.205 -3.217 -24.698 1.00 84.75 71 SER A CA 1
ATOM 565 C C . SER A 1 71 ? 8.122 -1.698 -24.740 1.00 84.75 71 SER A C 1
ATOM 567 O O . SER A 1 71 ? 7.661 -1.055 -23.797 1.00 84.75 71 SER A O 1
ATOM 569 N N . ARG A 1 72 ? 8.436 -1.120 -25.907 1.00 87.38 72 ARG A N 1
ATOM 570 C CA . ARG A 1 72 ? 8.222 0.306 -26.207 1.00 87.38 72 ARG A CA 1
ATOM 571 C C . ARG A 1 72 ? 6.794 0.776 -25.905 1.00 87.38 72 ARG A C 1
ATOM 573 O O . ARG A 1 72 ? 6.604 1.873 -25.386 1.00 87.38 72 ARG A O 1
ATOM 580 N N . LYS A 1 73 ? 5.776 -0.012 -26.271 1.00 86.62 73 LYS A N 1
ATOM 581 C CA . LYS A 1 73 ? 4.375 0.372 -26.031 1.00 86.62 73 LYS A CA 1
ATOM 582 C C . LYS A 1 73 ? 4.113 0.481 -24.528 1.00 86.62 73 LYS A C 1
ATOM 584 O O . LYS A 1 73 ? 3.585 1.490 -24.071 1.00 86.62 73 LYS A O 1
ATOM 589 N N . LYS A 1 74 ? 4.567 -0.518 -23.768 1.00 87.81 74 LYS A N 1
ATOM 590 C CA . LYS A 1 74 ? 4.448 -0.540 -22.307 1.00 87.81 74 LYS A CA 1
ATOM 591 C C . LYS A 1 74 ? 5.295 0.527 -21.623 1.00 87.81 74 LYS A C 1
ATOM 593 O O . LYS A 1 74 ? 4.859 1.077 -20.622 1.00 87.81 74 LYS A O 1
ATOM 598 N N . TYR A 1 75 ? 6.421 0.914 -22.214 1.00 90.56 75 TYR A N 1
ATOM 599 C CA . TYR A 1 75 ? 7.202 2.062 -21.763 1.00 90.56 75 TYR A CA 1
ATOM 600 C C . TYR A 1 75 ? 6.406 3.364 -21.830 1.00 90.56 75 TYR A C 1
ATOM 602 O O . TYR A 1 75 ? 6.418 4.130 -20.873 1.00 90.56 75 TYR A O 1
ATOM 610 N N . HIS A 1 76 ? 5.683 3.617 -22.924 1.00 90.31 76 HIS A N 1
ATOM 611 C CA . HIS A 1 76 ? 4.847 4.813 -23.014 1.00 90.31 76 HIS A CA 1
ATOM 612 C C . HIS A 1 76 ? 3.711 4.799 -21.982 1.00 90.31 76 HIS A C 1
ATOM 614 O O . HIS A 1 76 ? 3.490 5.814 -21.327 1.00 90.31 76 HIS A O 1
ATOM 620 N N . GLU A 1 77 ? 3.058 3.649 -21.775 1.00 89.81 77 GLU A N 1
ATOM 621 C CA . GLU A 1 77 ? 2.035 3.482 -20.730 1.00 89.81 77 GLU A CA 1
ATOM 622 C C . GLU A 1 77 ? 2.610 3.743 -19.325 1.00 89.81 77 GLU A C 1
ATOM 624 O O . GLU A 1 77 ? 2.033 4.502 -18.548 1.00 89.81 77 GLU A O 1
ATOM 629 N N . TRP A 1 78 ? 3.776 3.171 -19.013 1.00 92.44 78 TRP A N 1
ATOM 630 C CA . TRP A 1 78 ? 4.485 3.393 -17.750 1.00 92.44 78 TRP A CA 1
ATOM 631 C C . TRP A 1 78 ? 4.909 4.857 -17.575 1.00 92.44 78 TRP A C 1
ATOM 633 O O . TRP A 1 78 ? 4.743 5.418 -16.491 1.00 92.44 78 TRP A O 1
ATOM 643 N N . TRP A 1 79 ? 5.411 5.505 -18.631 1.00 92.12 79 TRP A N 1
ATOM 644 C CA . TRP A 1 79 ? 5.846 6.901 -18.572 1.00 92.12 79 TRP A CA 1
ATOM 645 C C . TRP A 1 79 ? 4.662 7.838 -18.339 1.00 92.12 79 TRP A C 1
ATOM 647 O O . TRP A 1 79 ? 4.767 8.766 -17.542 1.00 92.12 79 TRP A O 1
ATOM 657 N N . ASP A 1 80 ? 3.521 7.594 -18.986 1.00 88.69 80 ASP A N 1
ATOM 658 C CA . ASP A 1 80 ? 2.324 8.421 -18.811 1.00 88.69 80 ASP A CA 1
ATOM 659 C C . ASP A 1 80 ? 1.732 8.284 -17.390 1.00 88.69 80 ASP A C 1
ATOM 661 O O . ASP A 1 80 ? 1.183 9.263 -16.875 1.00 88.69 80 ASP A O 1
ATOM 665 N N . ARG A 1 81 ? 1.904 7.122 -16.732 1.00 86.94 81 ARG A N 1
ATOM 666 C CA . ARG A 1 81 ? 1.529 6.891 -15.321 1.00 86.94 81 ARG A CA 1
ATOM 667 C C . ARG A 1 81 ? 2.487 7.568 -14.333 1.00 86.94 81 ARG A C 1
ATOM 669 O O . ARG A 1 81 ? 2.030 8.262 -13.433 1.00 86.94 81 ARG A O 1
ATOM 676 N N . ASN A 1 82 ? 3.798 7.380 -14.500 1.00 87.31 82 ASN A N 1
ATOM 677 C CA . ASN A 1 82 ? 4.801 7.805 -13.512 1.00 87.31 82 ASN A CA 1
ATOM 678 C C . ASN A 1 82 ? 5.346 9.223 -13.746 1.00 87.31 82 ASN A C 1
ATOM 680 O O . ASN A 1 82 ? 5.819 9.866 -12.814 1.00 87.31 82 ASN A O 1
ATOM 684 N N . LYS A 1 83 ? 5.306 9.710 -14.993 1.00 87.56 83 LYS A N 1
ATOM 685 C CA . LYS A 1 83 ? 5.835 11.011 -15.450 1.00 87.56 83 LYS A CA 1
ATOM 686 C C . LYS A 1 83 ? 7.181 11.387 -14.805 1.00 87.56 83 LYS A C 1
ATOM 688 O O . LYS A 1 83 ? 7.303 12.468 -14.218 1.00 87.56 83 LYS A O 1
ATOM 693 N N . PRO A 1 84 ? 8.206 10.522 -14.913 1.00 86.88 84 PRO A N 1
ATOM 694 C CA . PRO A 1 84 ? 9.506 10.774 -14.304 1.00 86.88 84 PRO A CA 1
ATOM 695 C C . PRO A 1 84 ? 10.136 12.052 -14.872 1.00 86.88 84 PRO A C 1
ATOM 697 O O . PRO A 1 84 ? 10.250 12.217 -16.086 1.00 86.88 84 PRO A O 1
ATOM 700 N N . LYS A 1 85 ? 10.584 12.961 -13.996 1.00 85.62 85 LYS A N 1
ATOM 701 C CA . LYS A 1 85 ? 11.241 14.218 -14.413 1.00 85.62 85 LYS A CA 1
ATOM 702 C C . LYS A 1 85 ? 12.594 13.967 -15.085 1.00 85.62 85 LYS A C 1
ATOM 704 O O . LYS A 1 85 ? 12.928 14.651 -16.049 1.00 85.62 85 LYS A O 1
ATOM 709 N N . ALA A 1 86 ? 13.327 12.974 -14.583 1.00 88.81 86 ALA A N 1
ATOM 710 C CA . ALA A 1 86 ? 14.675 12.625 -15.018 1.00 88.81 86 ALA A CA 1
ATOM 711 C C . ALA A 1 86 ? 14.715 11.820 -16.327 1.00 88.81 86 ALA A C 1
ATOM 713 O O . ALA A 1 86 ? 15.765 11.754 -16.960 1.00 88.81 86 ALA A O 1
ATOM 714 N N . ILE A 1 87 ? 13.588 11.233 -16.758 1.00 89.94 87 ILE A N 1
ATOM 715 C CA . ILE A 1 87 ? 13.542 10.336 -17.919 1.00 89.94 87 ILE A CA 1
ATOM 716 C C . ILE A 1 87 ? 12.643 10.919 -19.014 1.00 89.94 87 ILE A C 1
ATOM 718 O O . ILE A 1 87 ? 11.457 11.184 -18.783 1.00 89.94 87 ILE A O 1
ATOM 722 N N . PRO A 1 88 ? 13.165 11.116 -20.234 1.00 89.69 88 PRO A N 1
ATOM 723 C CA . PRO A 1 88 ? 12.401 11.703 -21.327 1.00 89.69 88 PRO A CA 1
ATOM 724 C C . PRO A 1 88 ? 11.331 10.747 -21.866 1.00 89.69 88 PRO A C 1
ATOM 726 O O . PRO A 1 88 ? 11.612 9.583 -22.097 1.00 89.69 88 PRO A O 1
ATOM 729 N N . ARG A 1 89 ? 10.136 11.254 -22.214 1.00 89.38 89 ARG A N 1
ATOM 730 C CA . ARG A 1 89 ? 9.062 10.458 -22.866 1.00 89.38 89 ARG A CA 1
ATOM 731 C C . ARG A 1 89 ? 9.495 9.801 -24.178 1.00 89.38 89 ARG A C 1
ATOM 733 O O . ARG A 1 89 ? 8.971 8.761 -24.576 1.00 89.38 89 ARG A O 1
ATOM 740 N N . TYR A 1 90 ? 10.407 10.461 -24.888 1.00 90.00 90 TYR A N 1
ATOM 741 C CA . TYR A 1 90 ? 10.942 10.026 -26.174 1.00 90.00 90 TYR A CA 1
ATOM 742 C C . TYR A 1 90 ? 12.476 10.007 -26.111 1.00 90.00 90 TYR A C 1
ATOM 744 O O . TYR A 1 90 ? 13.109 10.936 -26.618 1.00 90.00 90 TYR A O 1
ATOM 752 N N . PRO A 1 91 ? 13.077 8.976 -25.489 1.00 89.56 91 PRO A N 1
ATOM 753 C CA . PRO A 1 91 ? 14.524 8.889 -25.274 1.00 89.56 91 PRO A CA 1
ATOM 754 C C . PRO A 1 91 ? 15.352 9.037 -26.555 1.00 89.56 91 PRO A C 1
ATOM 756 O O . PRO A 1 91 ? 16.299 9.818 -26.590 1.00 89.56 91 PRO A O 1
ATOM 759 N N . TYR A 1 92 ? 14.903 8.409 -27.643 1.00 87.50 92 TYR A N 1
ATOM 760 C CA . TYR A 1 92 ? 15.513 8.474 -28.977 1.00 87.50 92 TYR A CA 1
ATOM 761 C C . TYR A 1 92 ? 15.572 9.882 -29.604 1.00 87.50 92 TYR A C 1
ATOM 763 O O . TYR A 1 92 ? 16.220 10.069 -30.626 1.00 87.50 92 TYR A O 1
ATOM 771 N N . ARG A 1 93 ? 14.870 10.881 -29.045 1.00 88.25 93 ARG A N 1
ATOM 772 C CA . ARG A 1 93 ? 14.948 12.290 -29.487 1.00 88.25 93 ARG A CA 1
ATOM 773 C C . ARG A 1 93 ? 15.884 13.139 -28.628 1.00 88.25 93 ARG A C 1
ATOM 775 O O . ARG A 1 93 ? 16.173 14.278 -28.987 1.00 88.25 93 ARG A O 1
ATOM 782 N N . VAL A 1 94 ? 16.277 12.629 -27.464 1.00 88.19 94 VAL A N 1
ATOM 783 C CA . VAL A 1 94 ? 17.027 13.371 -26.446 1.00 88.19 94 VAL A CA 1
ATOM 784 C C . VAL A 1 94 ? 18.469 12.889 -26.394 1.00 88.19 94 VAL A C 1
ATOM 786 O O . VAL A 1 94 ? 19.380 13.718 -26.450 1.00 88.19 94 VAL A O 1
ATOM 789 N N . TYR A 1 95 ? 18.665 11.572 -26.333 1.00 88.12 95 TYR A N 1
ATOM 790 C CA . TYR A 1 95 ? 19.979 10.947 -26.255 1.00 88.12 95 TYR A CA 1
ATOM 791 C C . TYR A 1 95 ? 20.624 10.855 -27.633 1.00 88.12 95 TYR A C 1
ATOM 793 O O . TYR A 1 95 ? 20.020 10.344 -28.573 1.00 88.12 95 TYR A O 1
ATOM 801 N N . LYS A 1 96 ? 21.854 11.371 -27.741 1.00 85.75 96 LYS A N 1
ATOM 802 C CA . LYS A 1 96 ? 22.657 11.285 -28.967 1.00 85.75 96 LYS A CA 1
ATOM 803 C C . LYS A 1 96 ? 23.204 9.872 -29.174 1.00 85.75 96 LYS A C 1
ATOM 805 O O . LYS A 1 96 ? 23.179 9.386 -30.295 1.00 85.75 96 LYS A O 1
ATOM 810 N N . ASP A 1 97 ? 23.582 9.205 -28.086 1.00 88.38 97 ASP A N 1
ATOM 811 C CA . ASP A 1 97 ? 24.161 7.853 -28.086 1.00 88.38 97 ASP A CA 1
ATOM 812 C C . ASP A 1 97 ? 23.082 6.754 -28.065 1.00 88.38 97 ASP A C 1
ATOM 814 O O . ASP A 1 97 ? 23.277 5.665 -27.531 1.00 88.38 97 ASP A O 1
ATOM 818 N N . TRP A 1 98 ? 21.896 7.057 -28.599 1.00 89.06 98 TRP A N 1
ATOM 819 C CA . TRP A 1 98 ? 20.768 6.135 -28.613 1.00 89.06 98 TRP A CA 1
ATOM 820 C C . TRP A 1 98 ? 21.040 4.954 -29.547 1.00 89.06 98 TRP A C 1
ATOM 822 O O . TRP A 1 98 ? 21.158 5.132 -30.758 1.00 89.06 98 TRP A O 1
ATOM 832 N N . VAL A 1 99 ? 21.049 3.741 -28.996 1.00 88.69 99 VAL A N 1
ATOM 833 C CA . VAL A 1 99 ? 21.243 2.510 -29.777 1.00 88.69 99 VAL A CA 1
ATOM 834 C C . VAL A 1 99 ? 19.902 1.958 -30.259 1.00 88.69 99 VAL A C 1
ATOM 836 O O . VAL A 1 99 ? 19.694 1.709 -31.444 1.00 88.69 99 VAL A O 1
ATOM 839 N N . GLY A 1 100 ? 18.949 1.785 -29.344 1.00 88.31 100 GLY A N 1
ATOM 840 C CA . GLY A 1 100 ? 17.665 1.174 -29.659 1.00 88.31 100 GLY A CA 1
ATOM 841 C C . GLY A 1 100 ? 16.834 0.869 -28.421 1.00 88.31 100 GLY A C 1
ATOM 842 O O . GLY A 1 100 ? 17.307 0.956 -27.291 1.00 88.31 100 GLY A O 1
ATOM 843 N N . TRP A 1 101 ? 15.576 0.480 -28.636 1.00 87.50 101 TRP A N 1
ATOM 844 C CA . TRP A 1 101 ? 14.666 0.128 -27.540 1.00 87.50 101 TRP A CA 1
ATOM 845 C C . TRP A 1 101 ? 15.117 -1.113 -26.769 1.00 87.50 101 TRP A C 1
ATOM 847 O O . TRP A 1 101 ? 14.960 -1.149 -25.553 1.00 87.50 101 TRP A O 1
ATOM 857 N N . ASN A 1 102 ? 15.705 -2.086 -27.464 1.00 85.75 102 ASN A N 1
ATOM 858 C CA . ASN A 1 102 ? 16.214 -3.311 -26.855 1.00 85.75 102 ASN A CA 1
ATOM 859 C C . ASN A 1 102 ? 17.368 -3.013 -25.890 1.00 85.75 102 ASN A C 1
ATOM 861 O O . ASN A 1 102 ? 17.315 -3.437 -24.741 1.00 85.75 102 ASN A O 1
ATOM 865 N N . ASP A 1 103 ? 18.333 -2.185 -26.308 1.00 88.56 103 ASP A N 1
ATOM 866 C CA . ASP A 1 103 ? 19.440 -1.742 -25.448 1.00 88.56 103 ASP A CA 1
ATOM 867 C C . ASP A 1 103 ? 18.943 -0.916 -24.250 1.00 88.56 103 ASP A C 1
ATOM 869 O O . ASP A 1 103 ? 19.344 -1.156 -23.110 1.00 88.56 103 ASP A O 1
ATOM 873 N N . PHE A 1 104 ? 18.024 0.022 -24.492 1.00 89.81 104 PHE A N 1
ATOM 874 C CA . PHE A 1 104 ? 17.532 0.934 -23.463 1.00 89.81 104 PHE A CA 1
ATOM 875 C C . PHE A 1 104 ? 16.663 0.258 -22.395 1.00 89.81 104 PHE A C 1
ATOM 877 O O . PHE A 1 104 ? 16.752 0.614 -21.225 1.00 89.81 104 PHE A O 1
ATOM 884 N N . LEU A 1 105 ? 15.816 -0.699 -22.785 1.00 87.56 105 LEU A N 1
ATOM 885 C CA . LEU A 1 105 ? 14.939 -1.426 -21.858 1.00 87.56 105 LEU A CA 1
ATOM 886 C C . LEU A 1 105 ? 15.565 -2.728 -21.336 1.00 87.56 105 LEU A C 1
ATOM 888 O O . LEU A 1 105 ? 15.042 -3.298 -20.386 1.00 87.56 105 LEU A O 1
ATOM 892 N N . GLY A 1 106 ? 16.659 -3.203 -21.946 1.00 82.88 106 GLY A N 1
ATOM 893 C CA . GLY A 1 106 ? 17.229 -4.526 -21.665 1.00 82.88 106 GLY A CA 1
ATOM 894 C C . GLY A 1 106 ? 16.327 -5.666 -22.128 1.00 82.88 106 GLY A C 1
ATOM 895 O O . GLY A 1 106 ? 16.235 -6.681 -21.453 1.00 82.88 106 GLY A O 1
ATOM 896 N N . THR A 1 107 ? 15.622 -5.475 -23.245 1.00 77.94 107 THR A N 1
ATOM 897 C CA . THR A 1 107 ? 14.724 -6.499 -23.804 1.00 77.94 107 THR A CA 1
ATOM 898 C C . THR A 1 107 ? 15.353 -7.142 -25.030 1.00 77.94 107 THR A C 1
ATOM 900 O O . THR A 1 107 ? 15.994 -6.465 -25.830 1.00 77.94 107 THR A O 1
ATOM 903 N N . ASP A 1 108 ? 15.121 -8.434 -25.204 1.00 69.25 108 ASP A N 1
ATOM 904 C CA . ASP A 1 108 ? 15.590 -9.274 -26.307 1.00 69.25 108 ASP A CA 1
ATOM 905 C C . ASP A 1 108 ? 14.542 -9.413 -27.426 1.00 69.25 108 ASP A C 1
ATOM 907 O O . ASP A 1 108 ? 14.542 -10.371 -28.191 1.00 69.25 108 ASP A O 1
ATOM 911 N N . ASN A 1 109 ? 13.624 -8.448 -27.538 1.00 65.06 109 ASN A N 1
ATOM 912 C CA . ASN A 1 109 ? 12.540 -8.502 -28.515 1.00 65.06 109 ASN A CA 1
ATOM 913 C C . ASN A 1 109 ? 13.102 -8.541 -29.949 1.00 65.06 109 ASN A C 1
ATOM 915 O O . ASN A 1 109 ? 13.604 -7.528 -30.447 1.00 65.06 109 ASN A O 1
ATOM 919 N N . GLU A 1 110 ? 12.992 -9.681 -30.634 1.00 58.53 110 GLU A N 1
ATOM 920 C CA . GLU A 1 110 ? 13.408 -9.796 -32.032 1.00 58.53 110 GLU A CA 1
ATOM 921 C C . GLU A 1 110 ? 12.581 -8.860 -32.932 1.00 58.53 110 GLU A C 1
ATOM 923 O O . GLU A 1 110 ? 11.345 -8.831 -32.902 1.00 58.53 110 GLU A O 1
ATOM 928 N N . PHE A 1 111 ? 13.271 -8.050 -33.741 1.00 47.38 111 PHE A N 1
ATOM 929 C CA . PHE A 1 111 ? 12.632 -7.102 -34.652 1.00 47.38 111 PHE A CA 1
ATOM 930 C C . PHE A 1 111 ? 11.812 -7.848 -35.713 1.00 47.38 111 PHE A C 1
ATOM 932 O O . PHE A 1 111 ? 12.349 -8.618 -36.499 1.00 47.38 111 PHE A O 1
ATOM 939 N N . GLY A 1 112 ? 10.506 -7.574 -35.775 1.00 47.31 112 GLY A N 1
ATOM 940 C CA . GLY A 1 112 ? 9.613 -8.134 -36.797 1.00 47.31 112 GLY A CA 1
ATOM 941 C C . GLY A 1 112 ? 8.899 -9.424 -36.392 1.00 47.31 112 GLY A C 1
ATOM 942 O O . GLY A 1 112 ? 7.925 -9.792 -37.049 1.00 47.31 112 GLY A O 1
ATOM 943 N N . ILE A 1 113 ? 9.278 -10.050 -35.274 1.00 53.91 113 ILE A N 1
ATOM 944 C CA . ILE A 1 113 ? 8.536 -11.183 -34.721 1.00 53.91 113 ILE A CA 1
ATOM 945 C C . ILE A 1 113 ? 7.490 -10.652 -33.744 1.00 53.91 113 ILE A C 1
ATOM 947 O O . ILE A 1 113 ? 7.798 -10.062 -32.708 1.00 53.91 113 ILE A O 1
ATOM 951 N N . ARG A 1 114 ? 6.208 -10.871 -34.056 1.00 52.31 114 ARG A N 1
ATOM 952 C CA . ARG A 1 114 ? 5.160 -10.794 -33.034 1.00 52.31 114 ARG A CA 1
ATOM 953 C C . ARG A 1 114 ? 5.330 -12.019 -32.149 1.00 52.31 114 ARG A C 1
ATOM 955 O O . ARG A 1 114 ? 4.682 -13.033 -32.388 1.00 52.31 114 ARG A O 1
ATOM 962 N N . VAL A 1 115 ? 6.213 -11.942 -31.157 1.00 56.38 115 VAL A N 1
ATOM 963 C CA . VAL A 1 115 ? 6.267 -12.964 -30.114 1.00 56.38 115 VAL A CA 1
ATOM 964 C C . VAL A 1 115 ? 4.962 -12.821 -29.345 1.00 56.38 115 VAL A C 1
ATOM 966 O O . VAL A 1 115 ? 4.820 -11.968 -28.468 1.00 56.38 115 VAL A O 1
ATOM 969 N N . GLY A 1 116 ? 3.954 -13.589 -29.749 1.00 56.22 116 GLY A N 1
ATOM 970 C CA . GLY A 1 116 ? 2.725 -13.751 -28.996 1.00 56.22 116 GLY A CA 1
ATOM 971 C C . GLY A 1 116 ? 3.052 -14.539 -27.740 1.00 56.22 116 GLY A C 1
ATOM 972 O O . GLY A 1 116 ? 2.687 -15.705 -27.660 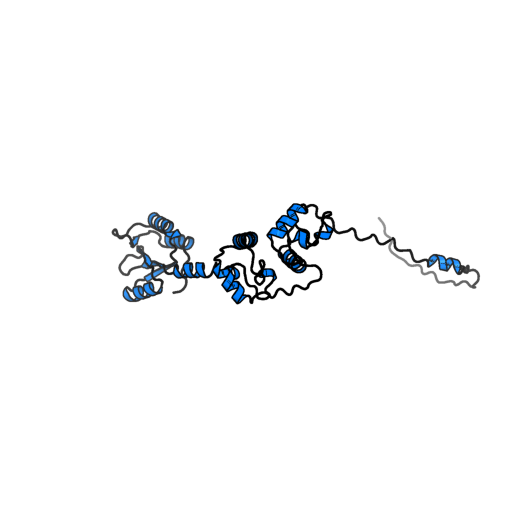1.00 56.22 116 GLY A O 1
ATOM 973 N N . ARG A 1 117 ? 3.787 -13.933 -26.793 1.00 65.50 117 ARG A N 1
ATOM 974 C CA . ARG A 1 117 ? 3.963 -14.515 -25.462 1.00 65.50 117 ARG A CA 1
ATOM 975 C C . ARG A 1 117 ? 2.560 -14.675 -24.894 1.00 65.50 117 ARG A C 1
ATOM 977 O O . ARG A 1 117 ? 1.872 -13.685 -24.635 1.00 65.50 117 ARG A O 1
ATOM 984 N N . GLN A 1 118 ? 2.113 -15.921 -24.805 1.00 77.75 118 GLN A N 1
ATOM 985 C CA . GLN A 1 118 ? 0.898 -16.256 -24.089 1.00 77.75 118 GLN A CA 1
ATOM 986 C C . GLN A 1 118 ? 1.246 -16.208 -22.611 1.00 77.75 118 GLN A C 1
ATOM 988 O O . GLN A 1 118 ? 1.997 -17.037 -22.107 1.00 77.75 118 GLN A O 1
ATOM 993 N N . TRP A 1 119 ? 0.738 -15.179 -21.946 1.00 84.25 119 TRP A N 1
ATOM 994 C CA . TRP A 1 119 ? 0.828 -15.079 -20.502 1.00 84.25 119 TRP A CA 1
ATOM 995 C C . TRP A 1 119 ? -0.139 -16.073 -19.886 1.00 84.25 119 TRP A C 1
ATOM 997 O O . TRP A 1 119 ? -1.280 -16.202 -20.345 1.00 84.25 119 TRP A O 1
ATOM 1007 N N . ARG A 1 120 ? 0.319 -16.753 -18.841 1.00 87.81 120 ARG A N 1
ATOM 1008 C CA . ARG A 1 120 ? -0.542 -17.592 -18.017 1.00 87.81 120 ARG A CA 1
ATOM 1009 C C . ARG A 1 120 ? -1.732 -16.764 -17.498 1.00 87.81 120 ARG A C 1
ATOM 1011 O O . ARG A 1 120 ? -1.565 -15.567 -17.272 1.00 87.81 120 ARG A O 1
ATOM 1018 N N . PRO A 1 121 ? -2.933 -17.333 -17.297 1.00 89.88 121 PRO A N 1
ATOM 1019 C CA . PRO A 1 121 ? -4.028 -16.612 -16.652 1.00 89.88 121 PRO A CA 1
ATOM 1020 C C . PRO A 1 121 ? -3.592 -15.970 -15.327 1.00 89.88 121 PRO A C 1
ATOM 1022 O O . PRO A 1 121 ? -2.825 -16.568 -14.570 1.00 89.88 121 PRO A O 1
ATOM 1025 N N . LEU A 1 122 ? -4.099 -14.761 -15.041 1.00 88.06 122 LEU A N 1
ATOM 1026 C CA . LEU A 1 122 ? -3.703 -13.985 -13.857 1.00 88.06 122 LEU A CA 1
ATOM 1027 C C . LEU A 1 122 ? -3.797 -14.823 -12.576 1.00 88.06 122 LEU A C 1
ATOM 1029 O O . LEU A 1 122 ? -2.860 -14.811 -11.788 1.00 88.06 122 LEU A O 1
ATOM 1033 N N . ASP A 1 123 ? -4.886 -15.568 -12.390 1.00 86.06 123 ASP A N 1
ATOM 1034 C CA . ASP A 1 123 ? -5.136 -16.331 -11.163 1.00 86.06 123 ASP A CA 1
ATOM 1035 C C . ASP A 1 123 ? -4.103 -17.451 -10.950 1.00 86.06 123 ASP A C 1
ATOM 1037 O O . ASP A 1 123 ? -3.590 -17.640 -9.848 1.00 86.06 123 ASP A O 1
ATOM 1041 N N . GLU A 1 124 ? -3.716 -18.155 -12.015 1.00 87.56 124 GLU A N 1
ATOM 1042 C CA . GLU A 1 124 ? -2.680 -19.188 -11.938 1.00 87.56 124 GLU A CA 1
ATOM 1043 C C . GLU A 1 124 ? -1.277 -18.592 -11.763 1.00 87.56 124 GLU A C 1
ATOM 1045 O O . GLU A 1 124 ? -0.428 -19.170 -11.080 1.00 87.56 124 GLU A O 1
ATOM 1050 N N . ALA A 1 125 ? -1.018 -17.433 -12.375 1.00 89.75 125 ALA A N 1
ATOM 1051 C CA . ALA A 1 125 ? 0.245 -16.727 -12.216 1.00 89.75 125 ALA A CA 1
ATOM 1052 C C . ALA A 1 125 ? 0.403 -16.195 -10.780 1.00 89.75 125 ALA A C 1
ATOM 1054 O O . ALA A 1 125 ? 1.469 -16.340 -10.188 1.00 89.75 125 ALA A O 1
ATOM 1055 N N . VAL A 1 126 ? -0.677 -15.679 -10.186 1.00 89.00 126 VAL A N 1
ATOM 1056 C CA . VAL A 1 126 ? -0.741 -15.261 -8.778 1.00 89.00 126 VAL A CA 1
ATOM 1057 C C . VAL A 1 126 ? -0.450 -16.444 -7.850 1.00 89.00 126 VAL A C 1
ATOM 1059 O O . VAL A 1 126 ? 0.408 -16.326 -6.980 1.00 89.00 126 VAL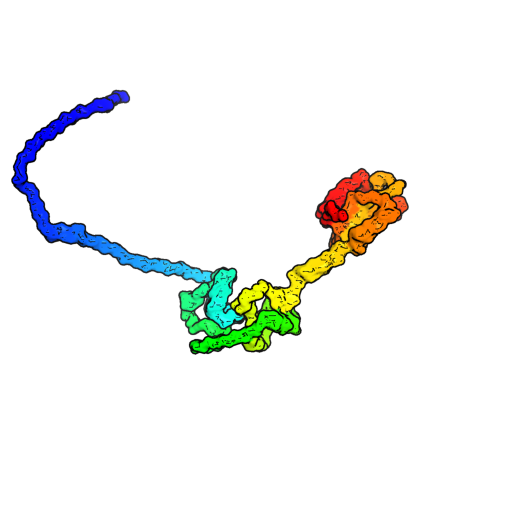 A O 1
ATOM 1062 N N . ASN A 1 127 ? -1.079 -17.604 -8.074 1.00 86.38 127 ASN A N 1
ATOM 1063 C CA . ASN A 1 127 ? -0.829 -18.808 -7.269 1.00 86.38 127 ASN A CA 1
ATOM 1064 C C . ASN A 1 127 ? 0.644 -19.244 -7.306 1.00 86.38 127 ASN A C 1
ATOM 1066 O O . ASN A 1 127 ? 1.214 -19.623 -6.282 1.00 86.38 127 ASN A O 1
ATOM 1070 N N . TRP A 1 128 ? 1.279 -19.163 -8.478 1.00 89.56 128 TRP A N 1
ATOM 1071 C CA . TRP A 1 128 ? 2.704 -19.454 -8.605 1.00 89.56 128 TRP A CA 1
ATOM 1072 C C . TRP A 1 128 ? 3.566 -18.424 -7.870 1.00 89.56 128 TRP A C 1
ATOM 1074 O O . TRP A 1 128 ? 4.463 -18.811 -7.124 1.00 89.56 128 TRP A O 1
ATOM 1084 N N . VAL A 1 129 ? 3.273 -17.127 -8.001 1.00 88.94 129 VAL A N 1
ATOM 1085 C CA . VAL A 1 129 ? 4.030 -16.075 -7.302 1.00 88.94 129 VAL A CA 1
ATOM 1086 C C . VAL A 1 129 ? 3.885 -16.191 -5.785 1.00 88.94 129 VAL A C 1
ATOM 1088 O O . VAL A 1 129 ? 4.864 -16.013 -5.062 1.00 88.94 129 VAL A O 1
ATOM 1091 N N . HIS A 1 130 ? 2.709 -16.576 -5.282 1.00 86.38 130 HIS A N 1
ATOM 1092 C CA . HIS A 1 130 ? 2.495 -16.820 -3.850 1.00 86.38 130 HIS A CA 1
ATOM 1093 C C . HIS A 1 130 ? 3.380 -17.949 -3.307 1.00 86.38 130 HIS A C 1
ATOM 1095 O O . HIS A 1 130 ? 3.797 -17.890 -2.150 1.00 86.38 130 HIS A O 1
ATOM 1101 N N . SER A 1 131 ? 3.725 -18.945 -4.134 1.00 85.00 131 SER A N 1
ATOM 1102 C CA . SER A 1 131 ? 4.638 -20.028 -3.739 1.00 85.00 131 SER A CA 1
ATOM 1103 C C . SER A 1 131 ? 6.060 -19.536 -3.433 1.00 85.00 131 SER A C 1
ATOM 1105 O O . SER A 1 131 ? 6.751 -20.141 -2.614 1.00 85.00 131 SER A O 1
ATOM 1107 N N . LEU A 1 132 ? 6.465 -18.399 -4.015 1.00 85.12 132 LEU A N 1
ATOM 1108 C CA . LEU A 1 132 ? 7.789 -17.801 -3.830 1.00 85.12 132 LEU A CA 1
ATOM 1109 C C . LEU A 1 132 ? 7.904 -16.980 -2.537 1.00 85.12 132 LEU A C 1
ATOM 1111 O O . LEU A 1 132 ? 9.016 -16.663 -2.122 1.00 85.12 132 LEU A O 1
ATOM 1115 N N . LYS A 1 133 ? 6.776 -16.643 -1.891 1.00 83.94 133 LYS A N 1
ATOM 1116 C CA . LYS A 1 133 ? 6.714 -15.891 -0.620 1.00 83.94 133 LYS A CA 1
ATOM 1117 C C . LYS A 1 133 ? 7.518 -14.579 -0.633 1.00 83.94 133 LYS A C 1
ATOM 1119 O O . LYS A 1 133 ? 8.219 -14.251 0.322 1.00 83.94 133 LYS A O 1
ATOM 1124 N N . ILE A 1 134 ? 7.421 -13.818 -1.723 1.00 85.31 134 ILE A N 1
ATOM 1125 C CA . ILE A 1 134 ? 8.148 -12.553 -1.884 1.00 85.31 134 ILE A CA 1
ATOM 1126 C C . ILE A 1 134 ? 7.351 -11.391 -1.275 1.00 85.31 134 ILE A C 1
ATOM 1128 O O . ILE A 1 134 ? 6.235 -11.082 -1.681 1.00 85.31 134 ILE A O 1
ATOM 1132 N N . GLU A 1 135 ? 7.957 -10.692 -0.318 1.00 79.00 135 GLU A N 1
ATOM 1133 C CA . GLU A 1 135 ? 7.240 -9.759 0.570 1.00 79.00 135 GLU A CA 1
ATOM 1134 C C . GLU A 1 135 ? 7.046 -8.334 0.031 1.00 79.00 135 GLU A C 1
ATOM 1136 O O . GLU A 1 135 ? 6.308 -7.532 0.603 1.00 79.00 135 GLU A O 1
ATOM 1141 N N . SER A 1 136 ? 7.737 -7.964 -1.044 1.00 82.69 136 SER A N 1
ATOM 1142 C CA . SER A 1 136 ? 7.738 -6.580 -1.520 1.00 82.69 136 SER A CA 1
ATOM 1143 C C . SER A 1 136 ? 7.986 -6.505 -3.013 1.00 82.69 136 SER A C 1
ATOM 1145 O O . SER A 1 136 ? 8.666 -7.354 -3.585 1.00 82.69 136 SER A O 1
ATOM 1147 N N . TYR A 1 137 ? 7.485 -5.433 -3.626 1.00 85.00 137 TYR A N 1
ATOM 1148 C CA . TYR A 1 137 ? 7.817 -5.062 -4.997 1.00 85.00 137 TYR A CA 1
ATOM 1149 C C . TYR A 1 137 ? 9.334 -4.961 -5.208 1.00 85.00 137 TYR A C 1
ATOM 1151 O O . TYR A 1 137 ? 9.841 -5.452 -6.208 1.00 85.00 137 TYR A O 1
ATOM 1159 N N . THR A 1 138 ? 10.073 -4.375 -4.261 1.00 85.12 138 THR A N 1
ATOM 1160 C CA . THR A 1 138 ? 11.535 -4.239 -4.378 1.00 85.12 138 THR A CA 1
ATOM 1161 C C . THR A 1 138 ? 12.218 -5.603 -4.437 1.00 85.12 138 THR A C 1
ATOM 1163 O O . THR A 1 138 ? 12.942 -5.880 -5.389 1.00 85.12 138 THR A O 1
ATOM 1166 N N . LYS A 1 139 ? 11.879 -6.489 -3.491 1.00 87.06 139 LYS A N 1
ATOM 1167 C CA . LYS A 1 139 ? 12.364 -7.875 -3.456 1.00 87.06 139 LYS A CA 1
ATOM 1168 C C . LYS A 1 139 ? 11.941 -8.664 -4.696 1.00 87.06 139 LYS A C 1
ATOM 1170 O O . LYS A 1 139 ? 12.707 -9.480 -5.181 1.00 87.06 139 LYS A O 1
ATOM 1175 N N . TRP A 1 140 ? 10.743 -8.417 -5.229 1.00 89.25 140 TRP A N 1
ATOM 1176 C CA . TRP A 1 140 ? 10.283 -9.033 -6.476 1.00 89.25 140 TRP A CA 1
ATOM 1177 C C . TRP A 1 140 ? 11.156 -8.627 -7.657 1.00 89.25 140 TRP A C 1
ATOM 1179 O O . TRP A 1 140 ? 11.602 -9.490 -8.406 1.00 89.25 140 TRP A O 1
ATOM 1189 N N . MET A 1 141 ? 11.448 -7.334 -7.803 1.00 86.62 141 MET A N 1
ATOM 1190 C CA . MET A 1 141 ? 12.301 -6.846 -8.885 1.00 86.62 141 MET A CA 1
ATOM 1191 C C . MET A 1 141 ? 13.738 -7.354 -8.757 1.00 86.62 141 MET A C 1
ATOM 1193 O O . MET A 1 141 ? 14.348 -7.665 -9.772 1.00 86.62 141 MET A O 1
ATOM 1197 N N . GLU A 1 142 ? 14.279 -7.456 -7.543 1.00 86.31 142 GLU A N 1
ATOM 1198 C CA . GLU A 1 142 ? 15.588 -8.076 -7.284 1.00 86.31 142 GLU A CA 1
ATOM 1199 C C . GLU A 1 142 ? 15.577 -9.566 -7.635 1.00 86.31 142 GLU A C 1
ATOM 1201 O O . GLU A 1 142 ? 16.405 -10.018 -8.422 1.00 86.31 142 GLU A O 1
ATOM 1206 N N . TRP A 1 143 ? 14.568 -10.303 -7.165 1.00 87.12 143 TRP A N 1
ATOM 1207 C CA . TRP A 1 143 ? 14.402 -11.724 -7.460 1.00 87.12 143 TRP A CA 1
ATOM 1208 C C . TRP A 1 143 ? 14.308 -11.992 -8.965 1.00 87.12 143 TRP A C 1
ATOM 1210 O O . TRP A 1 143 ? 14.931 -12.927 -9.455 1.00 87.12 143 TRP A O 1
ATOM 1220 N N . CYS A 1 144 ? 13.602 -11.133 -9.705 1.00 86.25 144 CYS A N 1
ATOM 1221 C CA . CYS A 1 144 ? 13.502 -11.197 -11.162 1.00 86.25 144 CYS A CA 1
ATOM 1222 C C . CYS A 1 144 ? 14.828 -10.912 -11.888 1.00 86.25 144 CYS A C 1
ATOM 1224 O O . CYS A 1 144 ? 14.964 -11.278 -13.051 1.00 86.25 144 CYS A O 1
ATOM 1226 N N . LYS A 1 145 ? 15.772 -10.186 -11.267 1.00 80.75 145 LYS A N 1
ATOM 1227 C CA . LYS A 1 145 ? 17.103 -9.925 -11.856 1.00 80.75 145 LYS A CA 1
ATOM 1228 C C . LYS A 1 145 ? 18.023 -11.118 -11.670 1.00 80.75 145 LYS A C 1
ATOM 1230 O O . LYS A 1 145 ? 18.836 -11.395 -12.543 1.00 80.75 145 LYS A O 1
ATOM 1235 N N . GLU A 1 146 ? 17.927 -11.754 -10.509 1.00 83.38 146 GLU A N 1
ATOM 1236 C CA . GLU A 1 146 ? 18.802 -12.855 -10.110 1.00 83.38 146 GLU A CA 1
ATOM 1237 C C . GLU A 1 146 ? 18.331 -14.205 -10.655 1.00 83.38 146 GLU A C 1
ATOM 1239 O O . GLU A 1 146 ? 19.156 -15.079 -10.908 1.00 83.38 146 GLU A O 1
ATOM 1244 N N . ASN A 1 147 ? 17.021 -14.375 -10.854 1.00 81.50 147 ASN A N 1
ATOM 1245 C CA . ASN A 1 147 ? 16.418 -15.625 -11.303 1.00 81.50 147 ASN A CA 1
ATOM 1246 C C . ASN A 1 147 ? 15.777 -15.463 -12.682 1.00 81.50 147 ASN A C 1
ATOM 1248 O O . ASN A 1 147 ? 15.161 -14.442 -12.988 1.00 81.50 147 ASN A O 1
ATOM 1252 N N . GLU A 1 148 ? 15.864 -16.509 -13.501 1.00 76.69 148 GLU A N 1
ATOM 1253 C CA . GLU A 1 148 ? 15.163 -16.558 -14.781 1.00 76.69 148 GLU A CA 1
ATOM 1254 C C . GLU A 1 148 ? 13.663 -16.769 -14.549 1.00 76.69 148 GLU A C 1
ATOM 1256 O O . GLU A 1 148 ? 13.233 -17.774 -13.975 1.00 76.69 148 GLU A O 1
ATOM 1261 N N . LEU A 1 149 ? 12.845 -15.808 -14.993 1.00 81.00 149 LEU A N 1
ATOM 1262 C CA . LEU A 1 149 ? 11.397 -15.967 -14.947 1.00 81.00 149 LEU A CA 1
ATOM 1263 C C . LEU A 1 149 ? 10.947 -17.023 -15.958 1.00 81.00 149 LEU A C 1
ATOM 1265 O O . LEU A 1 149 ? 11.445 -17.051 -17.086 1.00 81.00 149 LEU A O 1
ATOM 1269 N N . PRO A 1 150 ? 9.917 -17.813 -15.615 1.00 81.75 150 PRO A N 1
ATOM 1270 C CA . PRO A 1 150 ? 9.196 -18.590 -16.606 1.00 81.75 150 PRO A CA 1
ATOM 1271 C C . PRO A 1 150 ? 8.717 -17.702 -17.763 1.00 81.75 150 PRO A C 1
ATOM 1273 O O . PRO A 1 150 ? 8.214 -16.597 -17.551 1.00 81.75 150 PRO A O 1
ATOM 1276 N N . ASN A 1 151 ? 8.829 -18.203 -18.995 1.00 79.44 151 ASN A N 1
ATOM 1277 C CA . ASN A 1 151 ? 8.447 -17.464 -20.207 1.00 79.44 151 ASN A CA 1
ATOM 1278 C C . ASN A 1 151 ? 6.974 -17.014 -20.225 1.00 79.44 151 ASN A C 1
ATOM 1280 O O . ASN A 1 151 ? 6.619 -16.089 -20.958 1.00 79.44 151 ASN A O 1
ATOM 1284 N N . ASP A 1 152 ? 6.127 -17.672 -19.435 1.00 82.94 152 ASP A N 1
ATOM 1285 C CA . ASP A 1 152 ? 4.692 -17.439 -19.304 1.00 82.94 152 ASP A CA 1
ATOM 1286 C C . ASP A 1 152 ? 4.318 -16.514 -18.131 1.00 82.94 152 ASP A C 1
ATOM 1288 O O . ASP A 1 152 ? 3.133 -16.213 -17.952 1.00 82.94 152 ASP A O 1
ATOM 1292 N N . ILE A 1 153 ? 5.298 -16.020 -17.360 1.00 85.44 153 ILE A N 1
ATOM 1293 C CA . ILE A 1 153 ? 5.082 -15.113 -16.227 1.00 85.44 153 ILE A CA 1
ATOM 1294 C C . ILE A 1 153 ? 5.754 -13.761 -16.489 1.00 85.44 153 ILE A C 1
ATOM 1296 O O . ILE A 1 153 ? 6.966 -13.684 -16.690 1.00 85.44 153 ILE A O 1
ATOM 1300 N N . PRO A 1 154 ? 4.991 -12.655 -16.478 1.00 86.06 154 PRO A N 1
ATOM 1301 C CA . PRO A 1 154 ? 5.566 -11.341 -16.705 1.00 86.06 154 PRO A CA 1
ATOM 1302 C C . PRO A 1 154 ? 6.243 -10.807 -15.436 1.00 86.06 154 PRO A C 1
ATOM 1304 O O . PRO A 1 154 ? 5.648 -10.818 -14.361 1.00 86.06 154 PRO A O 1
ATOM 1307 N N . ALA A 1 155 ? 7.433 -10.212 -15.576 1.00 85.56 155 ALA A N 1
ATOM 1308 C CA . ALA A 1 155 ? 8.076 -9.459 -14.488 1.00 85.56 155 ALA A CA 1
ATOM 1309 C C . ALA A 1 155 ? 7.242 -8.234 -14.055 1.00 85.56 155 ALA A C 1
ATOM 1311 O O . ALA A 1 155 ? 7.235 -7.844 -12.887 1.00 85.56 155 ALA A O 1
ATOM 1312 N N . ARG A 1 156 ? 6.499 -7.653 -15.011 1.00 85.19 156 ARG A N 1
ATOM 1313 C CA . ARG A 1 156 ? 5.587 -6.508 -14.854 1.00 85.19 156 ARG A CA 1
ATOM 1314 C C . ARG A 1 156 ? 4.131 -6.902 -15.120 1.00 85.19 156 ARG A C 1
ATOM 1316 O O . ARG A 1 156 ? 3.588 -6.581 -16.184 1.00 85.19 156 ARG A O 1
ATOM 1323 N N . PRO A 1 157 ? 3.480 -7.610 -14.188 1.00 87.44 157 PRO A N 1
ATOM 1324 C CA . PRO A 1 157 ? 2.088 -8.033 -14.340 1.00 87.44 157 PRO A CA 1
ATOM 1325 C C . PRO A 1 157 ? 1.108 -6.849 -14.445 1.00 87.44 157 PRO A C 1
ATOM 1327 O O . PRO A 1 157 ? 0.112 -6.945 -15.157 1.00 87.44 157 PRO A O 1
ATOM 1330 N N . ASP A 1 158 ? 1.430 -5.703 -13.837 1.00 86.06 158 ASP A N 1
ATOM 1331 C CA . ASP A 1 158 ? 0.665 -4.445 -13.856 1.00 86.06 158 ASP A CA 1
ATOM 1332 C C . ASP A 1 158 ? 0.590 -3.759 -15.228 1.00 86.06 158 ASP A C 1
ATOM 1334 O O . ASP A 1 158 ? -0.277 -2.913 -15.491 1.00 86.06 158 ASP A O 1
ATOM 1338 N N . LEU A 1 159 ? 1.528 -4.105 -16.106 1.00 83.31 159 LEU A N 1
ATOM 1339 C CA . LEU A 1 159 ? 1.559 -3.660 -17.490 1.00 83.31 159 LEU A CA 1
ATOM 1340 C C . LEU A 1 159 ? 0.985 -4.717 -18.431 1.00 83.31 159 LEU A C 1
ATOM 1342 O O . LEU A 1 159 ? 0.645 -4.375 -19.558 1.00 83.31 159 LEU A O 1
ATOM 1346 N N . VAL A 1 160 ? 0.871 -5.975 -18.014 1.00 85.69 160 VAL A N 1
ATOM 1347 C CA . VAL A 1 160 ? 0.494 -7.089 -18.893 1.00 85.69 160 VAL A CA 1
ATOM 1348 C C . VAL A 1 160 ? -0.974 -7.479 -18.742 1.00 85.69 160 VAL A C 1
ATOM 1350 O O . VAL A 1 160 ? -1.681 -7.546 -19.748 1.00 85.69 160 VAL A O 1
ATOM 1353 N N . TYR A 1 161 ? -1.446 -7.694 -17.515 1.00 85.19 161 TYR A N 1
ATOM 1354 C CA . TYR A 1 161 ? -2.806 -8.161 -17.259 1.00 85.19 161 TYR A CA 1
ATOM 1355 C C . TYR A 1 161 ? -3.806 -7.005 -17.282 1.00 85.19 161 TYR A C 1
ATOM 1357 O O . TYR A 1 161 ? -3.620 -5.987 -16.618 1.00 85.19 161 TYR A O 1
ATOM 1365 N N . SER A 1 162 ? -4.903 -7.169 -18.024 1.00 84.56 162 SER A N 1
ATOM 1366 C CA . SER A 1 162 ? -6.001 -6.194 -18.051 1.00 84.56 162 SER A CA 1
ATOM 1367 C C . SER A 1 162 ? -6.811 -6.188 -16.754 1.00 84.56 162 SER A C 1
ATOM 1369 O O . SER A 1 162 ? -7.266 -5.134 -16.324 1.00 84.56 162 SER A O 1
ATOM 1371 N N . ASN A 1 163 ? -6.960 -7.353 -16.119 1.00 84.69 163 ASN A N 1
ATOM 1372 C CA . ASN A 1 163 ? -7.632 -7.561 -14.835 1.00 84.69 163 ASN A CA 1
ATOM 1373 C C . ASN A 1 163 ? -6.683 -7.404 -13.630 1.00 84.69 163 ASN A C 1
ATOM 1375 O O . ASN A 1 163 ? -6.962 -7.914 -12.544 1.00 84.69 163 ASN A O 1
ATOM 1379 N N . TRP A 1 164 ? -5.556 -6.713 -13.819 1.00 85.69 164 TRP A N 1
ATOM 1380 C CA . TRP A 1 164 ? -4.616 -6.400 -12.750 1.00 85.69 164 TRP A CA 1
ATOM 1381 C C . TRP A 1 164 ? -5.287 -5.622 -11.612 1.00 85.69 164 TRP A C 1
ATOM 1383 O O . TRP A 1 164 ? -6.054 -4.689 -11.850 1.00 85.69 164 TRP A O 1
ATOM 1393 N N . ARG A 1 165 ? -4.953 -5.983 -10.368 1.00 84.31 165 ARG A N 1
ATOM 1394 C CA . ARG A 1 165 ? -5.464 -5.321 -9.161 1.00 84.31 165 ARG A CA 1
ATOM 1395 C C . ARG A 1 165 ? -4.395 -4.449 -8.517 1.00 84.31 165 ARG A C 1
ATOM 1397 O O . ARG A 1 165 ? -4.371 -3.238 -8.709 1.00 84.31 165 ARG A O 1
ATOM 1404 N N . THR A 1 166 ? -3.516 -5.065 -7.735 1.00 85.69 166 THR A N 1
ATOM 1405 C CA . THR A 1 166 ? -2.495 -4.377 -6.944 1.00 85.69 166 THR A CA 1
ATOM 1406 C C . THR A 1 166 ? -1.278 -5.283 -6.747 1.00 85.69 166 THR A C 1
ATOM 1408 O O . THR A 1 166 ? -1.378 -6.509 -6.817 1.00 85.69 166 THR A O 1
ATOM 1411 N N . TRP A 1 167 ? -0.119 -4.681 -6.469 1.00 86.44 167 TRP A N 1
ATOM 1412 C CA . TRP A 1 167 ? 1.108 -5.423 -6.157 1.00 86.44 167 TRP A CA 1
ATOM 1413 C C . TRP A 1 167 ? 0.979 -6.351 -4.941 1.00 86.44 167 TRP A C 1
ATOM 1415 O O . TRP A 1 167 ? 1.449 -7.483 -5.032 1.00 86.44 167 TRP A O 1
ATOM 1425 N N . PRO A 1 168 ? 0.315 -5.957 -3.837 1.00 85.31 168 PRO A N 1
ATOM 1426 C CA . PRO A 1 168 ? 0.097 -6.870 -2.722 1.00 85.31 168 PRO A CA 1
ATOM 1427 C C . PRO A 1 168 ? -0.718 -8.114 -3.106 1.00 85.31 168 PRO A C 1
ATOM 1429 O O . PRO A 1 168 ? -0.327 -9.225 -2.763 1.00 85.31 168 PRO A O 1
ATOM 1432 N N . HIS A 1 169 ? -1.776 -7.959 -3.914 1.00 84.81 169 HIS A N 1
ATOM 1433 C CA . HIS A 1 169 ? -2.555 -9.095 -4.423 1.00 84.81 169 HIS A CA 1
ATOM 1434 C C . HIS A 1 169 ? -1.687 -10.087 -5.216 1.00 84.81 169 HIS A C 1
ATOM 1436 O O . HIS A 1 169 ? -1.768 -11.295 -5.008 1.00 84.81 169 HIS A O 1
ATOM 1442 N N . TRP A 1 170 ? -0.826 -9.574 -6.097 1.00 87.50 170 TRP A N 1
ATOM 1443 C CA . TRP A 1 170 ? 0.094 -10.388 -6.895 1.00 87.50 170 TRP A CA 1
ATOM 1444 C C . TRP A 1 170 ? 1.135 -11.123 -6.061 1.00 87.50 170 TRP A C 1
ATOM 1446 O O . TRP A 1 170 ? 1.352 -12.312 -6.254 1.00 87.50 170 TRP A O 1
ATOM 1456 N N . LEU A 1 171 ? 1.756 -10.420 -5.117 1.00 86.94 171 LEU A N 1
ATOM 1457 C CA . LEU A 1 171 ? 2.838 -10.960 -4.300 1.00 86.94 171 LEU A CA 1
ATOM 1458 C C . LEU A 1 171 ? 2.343 -11.828 -3.136 1.00 86.94 171 LEU A C 1
ATOM 1460 O O . LEU A 1 171 ? 3.142 -12.463 -2.458 1.00 86.94 171 LEU A O 1
ATOM 1464 N N . GLY A 1 172 ? 1.033 -11.852 -2.878 1.00 75.19 172 GLY A N 1
ATOM 1465 C CA . GLY A 1 172 ? 0.454 -12.595 -1.756 1.00 75.19 172 GLY A CA 1
ATOM 1466 C C . GLY A 1 172 ? 0.676 -11.921 -0.407 1.00 75.19 172 GLY A C 1
ATOM 1467 O O . GLY A 1 172 ? 0.280 -12.455 0.629 1.00 75.19 172 GLY A O 1
ATOM 1468 N N . ASN A 1 173 ? 1.235 -10.712 -0.414 1.00 67.75 173 ASN A N 1
ATOM 1469 C CA . ASN A 1 173 ? 1.249 -9.849 0.752 1.00 67.75 173 ASN A CA 1
ATOM 1470 C C . ASN A 1 173 ? -0.177 -9.359 0.922 1.00 67.75 173 ASN A C 1
ATOM 1472 O O . ASN A 1 173 ? -0.679 -8.665 0.048 1.00 67.75 173 ASN A O 1
ATOM 1476 N N . ARG A 1 174 ? -0.855 -9.740 2.003 1.00 62.78 174 ARG A N 1
ATOM 1477 C CA . ARG A 1 174 ? -2.136 -9.140 2.395 1.00 62.78 174 ARG A CA 1
ATOM 1478 C C . ARG A 1 174 ? -1.850 -8.034 3.412 1.00 62.78 174 ARG A C 1
ATOM 1480 O O . ARG A 1 174 ? -1.647 -8.361 4.579 1.00 62.78 174 ARG A O 1
ATOM 1487 N N . PRO A 1 175 ? -1.835 -6.743 3.038 1.00 67.69 175 PRO A N 1
ATOM 1488 C CA . PRO A 1 175 ? -1.537 -5.672 3.965 1.00 67.69 175 PRO A CA 1
ATOM 1489 C C . PRO A 1 175 ? -2.707 -4.692 3.927 1.00 67.69 175 PRO A C 1
ATOM 1491 O O . PRO A 1 175 ? -2.761 -3.829 3.060 1.00 67.69 175 PRO A O 1
ATOM 1494 N N . ILE A 1 176 ? -3.673 -4.940 4.806 1.00 55.12 176 ILE A N 1
ATOM 1495 C CA . ILE A 1 176 ? -4.646 -4.019 5.414 1.00 55.12 176 ILE A CA 1
ATOM 1496 C C . ILE A 1 176 ? -5.690 -4.927 6.064 1.00 55.12 176 ILE A C 1
ATOM 1498 O O . ILE A 1 176 ? -5.676 -5.015 7.275 1.00 55.12 176 ILE A O 1
ATOM 1502 N N . GLU A 1 177 ? -6.405 -5.774 5.318 1.00 51.59 177 GLU A N 1
ATOM 1503 C CA . GLU A 1 177 ? -7.447 -6.657 5.882 1.00 51.59 177 GLU A CA 1
ATOM 1504 C C . GLU A 1 177 ? -6.933 -7.674 6.909 1.00 51.59 177 GLU A C 1
ATOM 1506 O O . GLU A 1 177 ? -7.641 -7.983 7.849 1.00 51.59 177 GLU A O 1
ATOM 1511 N N . ALA A 1 178 ? -5.707 -8.195 6.785 1.00 53.03 178 ALA A N 1
ATOM 1512 C CA . ALA A 1 178 ? -5.152 -9.099 7.798 1.00 53.03 178 ALA A CA 1
ATOM 1513 C C . ALA A 1 178 ? -4.725 -8.346 9.069 1.00 53.03 178 ALA A C 1
ATOM 1515 O O . ALA A 1 178 ? -4.939 -8.834 10.170 1.00 53.03 178 ALA A O 1
ATOM 1516 N N . LEU A 1 179 ? -4.156 -7.143 8.934 1.00 55.56 179 LEU A N 1
ATOM 1517 C CA . LEU A 1 179 ? -3.797 -6.288 10.070 1.00 55.56 179 LEU A CA 1
ATOM 1518 C C . LEU A 1 179 ? -5.031 -5.659 10.715 1.00 55.56 179 LEU A C 1
ATOM 1520 O O . LEU A 1 179 ? -5.067 -5.540 11.929 1.00 55.56 179 LEU A O 1
ATOM 1524 N N . GLU A 1 180 ? -6.032 -5.289 9.925 1.00 56.53 180 GLU A N 1
ATOM 1525 C CA . GLU A 1 180 ? -7.344 -4.823 10.356 1.00 56.53 180 GLU A CA 1
ATOM 1526 C C . GLU A 1 180 ? -8.123 -5.960 10.984 1.00 56.53 180 GLU A C 1
ATOM 1528 O O . GLU A 1 180 ? -8.582 -5.769 12.090 1.00 56.53 180 GLU A O 1
ATOM 1533 N N . ALA A 1 181 ? -8.156 -7.163 10.413 1.00 54.09 181 ALA A N 1
ATOM 1534 C CA . ALA A 1 181 ? -8.752 -8.327 11.065 1.00 54.09 181 ALA A CA 1
ATOM 1535 C C . ALA A 1 181 ? -8.016 -8.682 12.363 1.00 54.09 181 ALA A C 1
ATOM 1537 O O . ALA A 1 181 ? -8.657 -9.027 13.346 1.00 54.09 181 ALA A O 1
ATOM 1538 N N . ILE A 1 182 ? -6.686 -8.540 12.424 1.00 56.91 182 ILE A N 1
ATOM 1539 C CA . ILE A 1 182 ? -5.918 -8.675 13.673 1.00 56.91 182 ILE A CA 1
ATOM 1540 C C . ILE A 1 182 ? -6.232 -7.523 14.646 1.00 56.91 182 ILE A C 1
ATOM 1542 O O . ILE A 1 182 ? -6.294 -7.748 15.850 1.00 56.91 182 ILE A O 1
ATOM 1546 N N . ARG A 1 183 ? -6.445 -6.291 14.166 1.00 51.75 183 ARG A N 1
ATOM 1547 C CA . ARG A 1 183 ? -6.761 -5.092 14.966 1.00 51.75 183 ARG A CA 1
ATOM 1548 C C . ARG A 1 183 ? -8.205 -5.105 15.469 1.00 51.75 183 ARG A C 1
ATOM 1550 O O . ARG A 1 183 ? -8.448 -4.703 16.594 1.00 51.75 183 ARG A O 1
ATOM 1557 N N . GLU A 1 184 ? -9.137 -5.605 14.674 1.00 53.31 184 GLU A N 1
ATOM 1558 C CA . GLU A 1 184 ? -10.548 -5.835 14.977 1.00 53.31 184 GLU A CA 1
ATOM 1559 C C . GLU A 1 184 ? -10.704 -7.041 15.901 1.00 53.31 184 GLU A C 1
ATOM 1561 O O . GLU A 1 184 ? -11.406 -6.938 16.900 1.00 53.31 184 GLU A O 1
ATOM 1566 N N . ALA A 1 185 ? -9.944 -8.119 15.681 1.00 53.59 185 ALA A N 1
ATOM 1567 C CA . ALA A 1 185 ? -9.812 -9.209 16.648 1.00 53.59 185 ALA A CA 1
ATOM 1568 C C . ALA A 1 185 ? -9.112 -8.766 17.949 1.00 53.59 185 ALA A C 1
ATOM 1570 O O . ALA A 1 185 ? -9.324 -9.375 18.993 1.00 53.59 185 ALA A O 1
ATOM 1571 N N . ARG A 1 186 ? -8.297 -7.698 17.925 1.00 55.97 186 ARG A N 1
ATOM 1572 C CA . ARG A 1 186 ? -7.725 -7.048 19.123 1.00 55.97 186 ARG A CA 1
ATOM 1573 C C . ARG A 1 186 ? -8.677 -6.051 19.794 1.00 55.97 186 ARG A C 1
ATOM 1575 O O . ARG A 1 186 ? -8.561 -5.863 21.002 1.00 55.97 186 ARG A O 1
ATOM 1582 N N . LYS A 1 187 ? -9.655 -5.473 19.081 1.00 59.47 187 LYS A N 1
ATOM 1583 C CA . LYS A 1 187 ? -10.753 -4.642 19.631 1.00 59.47 187 LYS A CA 1
ATOM 1584 C C . LYS A 1 187 ? -11.802 -5.484 20.379 1.00 59.47 187 LYS A C 1
ATOM 1586 O O . LYS A 1 187 ? -12.997 -5.218 20.314 1.00 59.47 187 LYS A O 1
ATOM 1591 N N . LEU A 1 188 ? -11.369 -6.510 21.102 1.00 63.53 188 LEU A N 1
ATOM 1592 C CA . LEU A 1 188 ? -12.203 -7.207 22.078 1.00 63.53 188 LEU A CA 1
ATOM 1593 C C . LEU A 1 188 ? -12.057 -6.567 23.458 1.00 63.53 188 LEU A C 1
ATOM 1595 O O . LEU A 1 188 ? -12.978 -6.608 24.258 1.00 63.53 188 LEU A O 1
ATOM 1599 N N . ALA A 1 189 ? -10.936 -5.914 23.755 1.00 74.31 189 ALA A N 1
ATOM 1600 C CA . ALA A 1 189 ? -10.777 -5.325 25.070 1.00 74.31 189 ALA A CA 1
ATOM 1601 C C . ALA A 1 189 ? -11.586 -4.020 25.189 1.00 74.31 189 ALA A C 1
ATOM 1603 O O . ALA A 1 189 ? -11.404 -3.077 24.415 1.00 74.31 189 ALA A O 1
ATOM 1604 N N . VAL A 1 190 ? -12.481 -3.958 26.171 1.00 83.25 190 VAL A N 1
ATOM 1605 C CA . VAL A 1 190 ? -13.267 -2.763 26.491 1.00 83.25 190 VAL A CA 1
ATOM 1606 C C . VAL A 1 190 ? -12.814 -2.225 27.833 1.00 83.25 190 VAL A C 1
ATOM 1608 O O . VAL A 1 190 ? -12.792 -2.947 28.827 1.00 83.25 190 VAL A O 1
ATOM 1611 N N . TYR A 1 191 ? -12.481 -0.942 27.868 1.00 86.44 191 TYR A N 1
ATOM 1612 C CA . TYR A 1 191 ? -12.237 -0.222 29.105 1.00 86.44 191 TYR A CA 1
ATOM 1613 C C . TYR A 1 191 ? -13.535 0.445 29.555 1.00 86.44 191 TYR A C 1
ATOM 1615 O O . TYR A 1 191 ? -14.136 1.226 28.811 1.00 86.44 191 TYR A O 1
ATOM 1623 N N . TYR A 1 192 ? -13.993 0.123 30.758 1.00 88.00 192 TYR A N 1
ATOM 1624 C CA . TYR A 1 192 ? -15.274 0.590 31.273 1.00 88.00 192 TYR A CA 1
ATOM 1625 C C . TYR A 1 192 ? -15.099 1.400 32.551 1.00 88.00 192 TYR A C 1
ATOM 1627 O O . TYR A 1 192 ? -14.212 1.140 33.365 1.00 88.00 192 TYR A O 1
ATOM 1635 N N . ILE A 1 193 ? -16.002 2.359 32.734 1.00 88.56 193 ILE A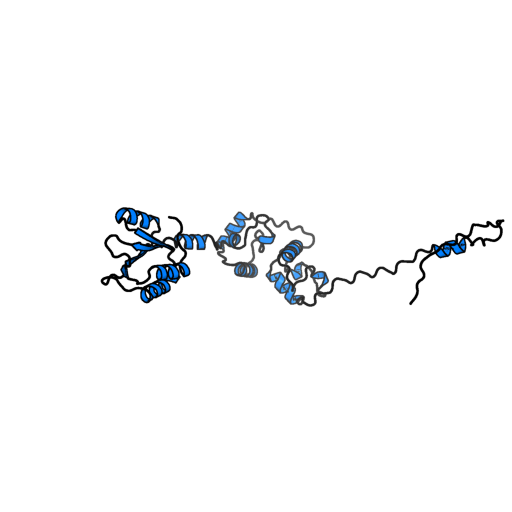 N 1
ATOM 1636 C CA . ILE A 1 193 ? -16.189 3.098 33.976 1.00 88.56 193 ILE A CA 1
ATOM 1637 C C . ILE A 1 193 ? -17.653 2.969 34.373 1.00 88.56 193 ILE A C 1
ATOM 1639 O O . ILE A 1 193 ? -18.556 3.362 33.627 1.00 88.56 193 ILE A O 1
ATOM 1643 N N . ILE A 1 194 ? -17.875 2.394 35.548 1.00 88.81 194 ILE A N 1
ATOM 1644 C CA . ILE A 1 194 ? -19.192 2.072 36.087 1.00 88.81 194 ILE A CA 1
ATOM 1645 C C . ILE A 1 194 ? -19.345 2.653 37.488 1.00 88.81 194 ILE A C 1
ATOM 1647 O O . ILE A 1 194 ? -18.370 2.905 38.200 1.00 88.81 194 ILE A O 1
ATOM 1651 N N . HIS A 1 195 ? -20.595 2.823 37.885 1.00 86.75 195 HIS A N 1
ATOM 1652 C CA . HIS A 1 195 ? -20.981 3.169 39.236 1.00 86.75 195 HIS A CA 1
ATOM 1653 C C . HIS A 1 195 ? -21.765 1.999 39.837 1.00 86.75 195 HIS A C 1
ATOM 1655 O O . HIS A 1 195 ? -22.772 1.552 39.278 1.00 86.75 195 HIS A O 1
ATOM 1661 N N . ILE A 1 196 ? -21.250 1.461 40.943 1.00 84.12 196 ILE A N 1
ATOM 1662 C CA . ILE A 1 196 ? -21.838 0.321 41.648 1.00 84.12 196 ILE A CA 1
ATOM 1663 C C . ILE A 1 196 ? -22.896 0.853 42.626 1.00 84.12 196 ILE A C 1
ATOM 1665 O O . ILE A 1 196 ? -22.621 1.818 43.342 1.00 84.12 196 ILE A O 1
ATOM 1669 N N . PRO A 1 197 ? -24.095 0.246 42.691 1.00 80.19 197 PRO A N 1
ATOM 1670 C CA . PRO A 1 197 ? -25.113 0.653 43.653 1.00 80.19 197 PRO A CA 1
ATOM 1671 C C . PRO A 1 197 ? -24.622 0.454 45.096 1.00 80.19 197 PRO A C 1
ATOM 1673 O O . PRO A 1 197 ? -24.074 -0.592 45.434 1.00 80.19 197 PRO A O 1
ATOM 1676 N N . GLY A 1 198 ? -24.855 1.448 45.956 1.00 81.25 198 GLY A N 1
ATOM 1677 C CA . GLY A 1 198 ? -24.471 1.407 47.375 1.00 81.25 198 GLY A CA 1
ATOM 1678 C C . GLY A 1 198 ? -23.144 2.095 47.712 1.00 81.25 198 GLY A C 1
ATOM 1679 O O . GLY A 1 198 ? -22.750 2.095 48.876 1.00 81.25 198 GLY A O 1
ATOM 1680 N N . VAL A 1 199 ? -22.481 2.709 46.729 1.00 84.06 199 VAL A N 1
ATOM 1681 C CA . VAL A 1 199 ? -21.244 3.487 46.907 1.00 84.06 199 VAL A CA 1
ATOM 1682 C C . VAL A 1 199 ? -21.532 4.981 46.648 1.00 84.06 199 VAL A C 1
ATOM 1684 O O . VAL A 1 199 ? -22.422 5.278 45.851 1.00 84.06 199 VAL A O 1
ATOM 1687 N N . PRO A 1 200 ? -20.848 5.945 47.305 1.00 84.31 200 PRO A N 1
ATOM 1688 C CA . PRO A 1 200 ? -21.091 7.374 47.072 1.00 84.31 200 PRO A CA 1
ATOM 1689 C C . PRO A 1 200 ? -20.865 7.810 45.614 1.00 84.31 200 PRO A C 1
ATOM 1691 O O . PRO A 1 200 ? -19.979 7.287 44.944 1.00 84.31 200 PRO A O 1
ATOM 1694 N N . GLU A 1 201 ? -21.619 8.807 45.134 1.00 78.62 201 GLU A N 1
ATOM 1695 C CA . GLU A 1 201 ? -21.633 9.246 43.719 1.00 78.62 201 GLU A CA 1
ATOM 1696 C C . GLU A 1 201 ? -20.266 9.687 43.166 1.00 78.62 201 GLU A C 1
ATOM 1698 O O . GLU A 1 201 ? -20.017 9.602 41.965 1.00 78.62 201 GLU A O 1
ATOM 1703 N N . ASN A 1 202 ? -19.361 10.144 44.032 1.00 83.81 202 ASN A N 1
ATOM 1704 C CA . ASN A 1 202 ? -18.001 10.555 43.673 1.00 83.81 202 ASN A CA 1
ATOM 1705 C C . ASN A 1 202 ? -17.000 9.388 43.590 1.00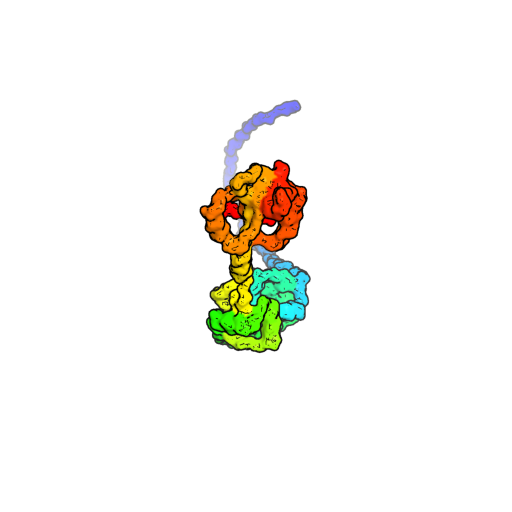 83.81 202 ASN A C 1
ATOM 1707 O O . ASN A 1 202 ? -15.805 9.611 43.365 1.00 83.81 202 ASN A O 1
ATOM 1711 N N . VAL A 1 203 ? -17.472 8.156 43.782 1.00 86.62 203 VAL A N 1
ATOM 1712 C CA . VAL A 1 203 ? -16.690 6.934 43.620 1.00 86.62 203 VAL A CA 1
ATOM 1713 C C . VAL A 1 203 ? -17.071 6.262 42.312 1.00 86.62 203 VAL A C 1
ATOM 1715 O O . VAL A 1 203 ? -18.245 6.029 42.006 1.00 86.62 203 VAL A O 1
ATOM 1718 N N . PHE A 1 204 ? -16.054 5.900 41.545 1.00 88.81 204 PHE A N 1
ATOM 1719 C CA . PHE A 1 204 ? -16.221 5.155 40.311 1.00 88.81 204 PHE A CA 1
ATOM 1720 C C . PHE A 1 204 ? -15.389 3.884 40.351 1.00 88.81 204 PHE A C 1
ATOM 1722 O O . PHE A 1 204 ? -14.329 3.814 40.975 1.00 88.81 204 PHE A O 1
ATOM 1729 N N . THR A 1 205 ? -15.885 2.864 39.662 1.00 87.75 205 THR A N 1
ATOM 1730 C CA . THR A 1 205 ? -15.152 1.624 39.433 1.00 87.75 205 THR A CA 1
ATOM 1731 C C . THR A 1 205 ? -14.721 1.591 37.983 1.00 87.75 205 THR A C 1
ATOM 1733 O O . THR A 1 205 ? -15.541 1.804 37.087 1.00 87.75 205 THR A O 1
ATOM 1736 N N . PHE A 1 206 ? -13.449 1.311 37.740 1.00 89.56 206 PHE A N 1
ATOM 1737 C CA . PHE A 1 206 ? -12.935 1.128 36.390 1.00 89.56 206 PHE A CA 1
ATOM 1738 C C . PHE A 1 206 ? -12.412 -0.295 36.200 1.00 89.56 206 PHE A C 1
ATOM 1740 O O . PHE A 1 206 ? -12.120 -1.018 37.155 1.00 89.56 206 PHE A O 1
ATOM 1747 N N . GLY A 1 207 ? -12.308 -0.717 34.948 1.00 86.38 207 GLY A N 1
ATOM 1748 C CA . GLY A 1 207 ? -11.742 -2.012 34.614 1.00 86.38 207 GLY A CA 1
ATOM 1749 C C . GLY A 1 207 ? -11.590 -2.206 33.117 1.00 86.38 207 GLY A C 1
ATOM 1750 O O . GLY A 1 207 ? -12.003 -1.372 32.314 1.00 86.38 207 GLY A O 1
ATOM 1751 N N . MET A 1 208 ? -10.975 -3.327 32.762 1.00 84.19 208 MET A N 1
ATOM 1752 C CA . MET A 1 208 ? -10.800 -3.762 31.386 1.00 84.19 208 MET A CA 1
ATOM 1753 C C . MET A 1 208 ? -11.400 -5.159 31.243 1.00 84.19 208 MET A C 1
ATOM 1755 O O . MET A 1 208 ? -11.041 -6.066 31.992 1.00 84.19 208 MET A O 1
ATOM 1759 N N . GLU A 1 209 ? -12.305 -5.317 30.284 1.00 82.25 209 GLU A N 1
ATOM 1760 C CA . GLU A 1 209 ? -12.925 -6.589 29.921 1.00 82.25 209 GLU A CA 1
ATOM 1761 C C . GLU A 1 209 ? -12.287 -7.103 28.622 1.00 82.25 209 GLU A C 1
ATOM 1763 O O . GLU A 1 209 ? -12.454 -6.444 27.597 1.00 82.25 209 GLU A O 1
ATOM 1768 N N . PRO A 1 210 ? -11.550 -8.230 28.619 1.00 73.00 210 PRO A N 1
ATOM 1769 C CA . PRO A 1 210 ? -10.819 -8.694 27.437 1.00 73.00 210 PRO A CA 1
ATOM 1770 C C . PRO A 1 210 ? -11.700 -9.377 26.377 1.00 73.00 210 PRO A C 1
ATOM 1772 O O . PRO A 1 210 ? -11.254 -9.531 25.243 1.00 73.00 210 PRO A O 1
ATOM 1775 N N . VAL A 1 211 ? -12.921 -9.803 26.727 1.00 71.25 211 VAL A N 1
ATOM 1776 C CA . VAL A 1 211 ? -13.784 -10.664 25.885 1.00 71.25 211 VAL A CA 1
ATOM 1777 C C . VAL A 1 211 ? -14.793 -9.870 25.036 1.00 71.25 211 VAL A C 1
ATOM 1779 O O . VAL A 1 211 ? -15.543 -10.443 24.249 1.00 71.25 211 VAL A O 1
ATOM 1782 N N . GLY A 1 212 ? -14.809 -8.541 25.131 1.00 72.69 212 GLY A N 1
ATOM 1783 C CA . GLY A 1 212 ? -15.696 -7.701 24.325 1.00 72.69 212 GLY A CA 1
ATOM 1784 C C . GLY A 1 212 ? -16.907 -7.152 25.067 1.00 72.69 212 GLY A C 1
ATOM 1785 O O . GLY A 1 212 ? -17.181 -7.499 26.220 1.00 72.69 212 GLY A O 1
ATOM 1786 N N . PRO A 1 213 ? -17.680 -6.294 24.379 1.00 71.12 213 PRO A N 1
ATOM 1787 C CA . PRO A 1 213 ? -18.888 -5.689 24.930 1.00 71.12 213 PRO A CA 1
ATOM 1788 C C . PRO A 1 213 ? -19.994 -6.711 25.242 1.00 71.12 213 PRO A C 1
ATOM 1790 O O . PRO A 1 213 ? -20.831 -6.450 26.101 1.00 71.12 213 PRO A O 1
ATOM 1793 N N . THR A 1 214 ? -19.999 -7.879 24.590 1.00 74.31 214 THR A N 1
ATOM 1794 C CA . THR A 1 214 ? -21.010 -8.929 24.806 1.00 74.31 214 THR A CA 1
ATOM 1795 C C . THR A 1 214 ? -20.892 -9.560 26.194 1.00 74.31 214 THR A C 1
ATOM 1797 O O . THR A 1 214 ? -21.880 -9.605 26.921 1.00 74.31 214 THR A O 1
ATOM 1800 N N . ALA A 1 215 ? -19.683 -9.955 26.608 1.00 74.31 215 ALA A N 1
ATOM 1801 C CA . ALA A 1 215 ? -19.438 -10.472 27.958 1.00 74.31 215 ALA A CA 1
ATOM 1802 C C . ALA A 1 215 ? -19.714 -9.403 29.031 1.00 74.31 215 ALA A C 1
ATOM 1804 O O . ALA A 1 215 ? -20.288 -9.681 30.084 1.00 74.31 215 ALA A O 1
ATOM 1805 N N . PHE A 1 216 ? -19.375 -8.145 28.730 1.00 80.12 216 PHE A N 1
ATOM 1806 C CA . PHE A 1 216 ? -19.689 -7.016 29.600 1.00 80.12 216 PHE A CA 1
ATOM 1807 C C . PHE A 1 216 ? -21.205 -6.825 29.791 1.00 80.12 216 PHE A C 1
ATOM 1809 O O . PHE A 1 216 ? -21.657 -6.565 30.907 1.00 80.12 216 PHE A O 1
ATOM 1816 N N . LYS A 1 217 ? -22.001 -7.001 28.727 1.00 78.62 217 LYS A N 1
ATOM 1817 C CA . LYS A 1 217 ? -23.468 -6.932 28.784 1.00 78.62 217 LYS A CA 1
ATOM 1818 C C . LYS A 1 217 ? -24.063 -8.046 29.648 1.00 78.62 217 LYS A C 1
ATOM 1820 O O . LYS A 1 217 ? -24.910 -7.759 30.486 1.00 78.62 217 LYS A O 1
ATOM 1825 N N . GLU A 1 218 ? -23.588 -9.281 29.505 1.00 81.69 218 GLU A N 1
ATOM 1826 C CA . GLU A 1 218 ? -24.018 -10.399 30.360 1.00 81.69 218 GLU A CA 1
ATOM 1827 C C . GLU A 1 218 ? -23.716 -10.126 31.839 1.00 81.69 218 GLU A C 1
ATOM 1829 O O . GLU A 1 218 ? -24.544 -10.373 32.717 1.00 81.69 218 GLU A O 1
ATOM 1834 N N . ARG A 1 219 ? -22.544 -9.555 32.138 1.00 81.12 219 ARG A N 1
ATOM 1835 C CA . ARG A 1 219 ? -22.191 -9.158 33.504 1.00 81.12 219 ARG A CA 1
ATOM 1836 C C . ARG A 1 219 ? -23.095 -8.041 34.031 1.00 81.12 219 ARG A C 1
ATOM 1838 O O . ARG A 1 219 ? -23.532 -8.105 35.180 1.00 81.12 219 ARG A O 1
ATOM 1845 N N . TRP A 1 220 ? -23.411 -7.054 33.196 1.00 80.56 220 TRP A N 1
ATOM 1846 C CA . TRP A 1 220 ? -24.354 -5.987 33.534 1.00 80.56 220 TRP A CA 1
ATOM 1847 C C . TRP A 1 220 ? -25.754 -6.529 33.858 1.00 80.56 220 TRP A C 1
ATOM 1849 O O . TRP A 1 220 ? -26.357 -6.101 34.841 1.00 80.56 220 TRP A O 1
ATOM 1859 N N . GLU A 1 221 ? -26.243 -7.522 33.112 1.00 79.94 221 GLU A N 1
ATOM 1860 C CA . GLU A 1 221 ? -27.532 -8.175 33.384 1.00 79.94 221 GLU A CA 1
ATOM 1861 C C . GLU A 1 221 ? -27.566 -8.876 34.756 1.00 79.94 221 GLU A C 1
ATOM 1863 O O . GLU A 1 221 ? -28.617 -8.922 35.401 1.00 79.94 221 GLU A O 1
ATOM 1868 N N . ARG A 1 222 ? -26.417 -9.368 35.240 1.00 80.81 222 ARG A N 1
ATOM 1869 C CA . ARG A 1 222 ? -26.289 -10.026 36.553 1.00 80.81 222 ARG A CA 1
ATOM 1870 C C . ARG A 1 222 ? -26.118 -9.038 37.707 1.00 80.81 222 ARG A C 1
ATOM 1872 O O . ARG A 1 222 ? -26.777 -9.185 38.731 1.00 80.81 222 ARG A O 1
ATOM 1879 N N . GLU A 1 223 ? -25.229 -8.058 37.556 1.00 78.06 223 GLU A N 1
ATOM 1880 C CA . GLU A 1 223 ? -24.799 -7.159 38.643 1.00 78.06 223 GLU A CA 1
ATOM 1881 C C . GLU A 1 223 ? -25.583 -5.832 38.695 1.00 78.06 223 GLU A C 1
ATOM 1883 O O . GLU A 1 223 ? -25.555 -5.150 39.717 1.00 78.06 223 GLU A O 1
ATOM 1888 N N . LYS A 1 224 ? -26.303 -5.464 37.624 1.00 79.50 224 LYS A N 1
ATOM 1889 C CA . LYS A 1 224 ? -27.158 -4.262 37.520 1.00 79.50 224 LYS A CA 1
ATOM 1890 C C . LYS A 1 224 ? -26.479 -2.938 37.924 1.00 79.50 224 LYS A C 1
ATOM 1892 O O . LYS A 1 224 ? -27.119 -2.059 38.498 1.00 79.50 224 LYS A O 1
ATOM 1897 N N . PHE A 1 225 ? -25.194 -2.771 37.615 1.00 81.88 225 PHE A N 1
ATOM 1898 C CA . PHE A 1 225 ? -24.475 -1.506 37.823 1.00 81.88 225 PHE A CA 1
ATOM 1899 C C . PHE A 1 225 ? -24.841 -0.440 36.777 1.00 81.88 225 PHE A C 1
ATOM 1901 O O . PHE A 1 225 ? -25.313 -0.746 35.680 1.00 81.88 225 PHE A O 1
ATOM 1908 N N . THR A 1 226 ? -24.580 0.830 37.087 1.00 83.44 226 THR A N 1
ATOM 1909 C CA . THR A 1 226 ? -24.806 1.943 36.156 1.00 83.44 226 THR A CA 1
ATOM 1910 C C . THR A 1 226 ? -23.561 2.167 35.307 1.00 83.44 226 THR A C 1
ATOM 1912 O O . THR A 1 226 ? -22.482 2.445 35.830 1.00 83.44 226 THR A O 1
ATOM 1915 N N . ILE A 1 227 ? -23.690 2.062 33.985 1.00 84.38 227 ILE A N 1
ATOM 1916 C CA . ILE A 1 227 ? -22.585 2.328 33.059 1.00 84.38 227 ILE A CA 1
ATOM 1917 C C . ILE A 1 227 ? -22.436 3.837 32.892 1.00 84.38 227 ILE A C 1
ATOM 1919 O O . ILE A 1 227 ? -23.356 4.507 32.424 1.00 84.38 227 ILE A O 1
ATOM 1923 N N . VAL A 1 228 ? -21.267 4.370 33.244 1.00 84.62 228 VAL A N 1
ATOM 1924 C CA . VAL A 1 228 ? -20.989 5.799 33.094 1.00 84.62 228 VAL A CA 1
ATOM 1925 C C . VAL A 1 228 ? -20.399 6.067 31.717 1.00 84.62 228 VAL A C 1
ATOM 1927 O O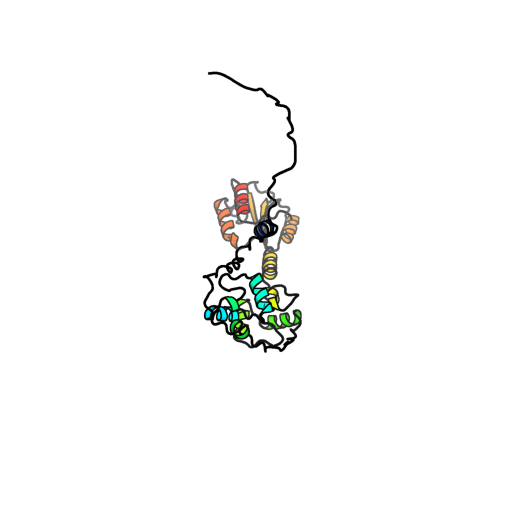 . VAL A 1 228 ? -20.968 6.837 30.941 1.00 84.62 228 VAL A O 1
ATOM 1930 N N . ARG A 1 229 ? -19.275 5.420 31.380 1.00 86.69 229 ARG A N 1
ATOM 1931 C CA . ARG A 1 229 ? -18.601 5.549 30.077 1.00 86.69 229 ARG A CA 1
ATOM 1932 C C . ARG A 1 229 ? -17.876 4.264 29.686 1.00 86.69 229 ARG A C 1
ATOM 1934 O O . ARG A 1 229 ? -17.457 3.492 30.545 1.00 86.69 229 ARG A O 1
ATOM 1941 N N . MET A 1 230 ? -17.721 4.058 28.379 1.00 86.25 230 MET A N 1
ATOM 1942 C CA . MET A 1 230 ? -17.023 2.912 27.796 1.00 86.25 230 MET A CA 1
ATOM 1943 C C . MET A 1 230 ? -16.141 3.346 26.629 1.00 86.25 230 MET A C 1
ATOM 1945 O O . MET A 1 230 ? -16.521 4.197 25.817 1.00 86.25 230 MET A O 1
ATOM 1949 N N . PHE A 1 231 ? -14.976 2.719 26.545 1.00 86.69 231 PHE A N 1
ATOM 1950 C CA . PHE A 1 231 ? -13.924 3.017 25.588 1.00 86.69 231 PHE A CA 1
ATOM 1951 C C . PHE A 1 231 ? -13.351 1.721 25.022 1.00 86.69 231 PHE A C 1
ATOM 1953 O O . PHE A 1 231 ? -13.320 0.694 25.703 1.00 86.69 231 PHE A O 1
ATOM 1960 N N . TRP A 1 232 ? -12.854 1.770 23.790 1.00 83.62 232 TRP A N 1
ATOM 1961 C CA . TRP A 1 232 ? -12.016 0.690 23.278 1.00 83.62 232 TRP A CA 1
ATOM 1962 C C . TRP A 1 232 ? -10.674 0.708 24.007 1.00 83.62 232 TRP A C 1
ATOM 1964 O O . TRP A 1 232 ? -10.059 1.766 24.147 1.00 83.62 232 TRP A O 1
ATOM 1974 N N . TYR A 1 233 ? -10.234 -0.451 24.492 1.00 83.25 233 TYR A N 1
ATOM 1975 C CA . TYR A 1 233 ? -8.948 -0.574 25.160 1.00 83.25 233 TYR A CA 1
ATOM 1976 C C . TYR A 1 233 ? -7.852 -0.904 24.149 1.00 83.25 233 TYR A C 1
ATOM 1978 O O . TYR A 1 233 ? -7.932 -1.891 23.417 1.00 83.25 233 TYR A O 1
ATOM 1986 N N . GLU A 1 234 ? -6.799 -0.093 24.156 1.00 80.81 234 GLU A N 1
ATOM 1987 C CA . GLU A 1 234 ? -5.582 -0.326 23.388 1.00 80.81 234 GLU A CA 1
ATOM 1988 C C . GLU A 1 234 ? -4.402 -0.481 24.368 1.00 80.81 234 GLU A C 1
ATOM 1990 O O . GLU A 1 234 ? -4.181 0.422 25.181 1.00 80.81 234 GLU A O 1
ATOM 1995 N N . PRO A 1 235 ? -3.625 -1.585 24.313 1.00 79.56 235 PRO A N 1
ATOM 1996 C CA . PRO A 1 235 ? -2.526 -1.837 25.255 1.00 79.56 235 PRO A CA 1
ATOM 1997 C C . PRO A 1 235 ? -1.472 -0.722 25.307 1.00 79.56 235 PRO A C 1
ATOM 1999 O O . PRO A 1 235 ? -0.895 -0.469 26.364 1.00 79.56 235 PRO A O 1
ATOM 2002 N N . GLU A 1 236 ? -1.262 -0.024 24.188 1.00 82.69 236 GLU A N 1
ATOM 2003 C CA . GLU A 1 236 ? -0.320 1.098 24.052 1.00 82.69 236 GLU A CA 1
ATOM 2004 C C . GLU A 1 236 ? -0.649 2.272 24.990 1.00 82.69 236 GLU A C 1
ATOM 2006 O O . GLU A 1 236 ? 0.240 3.003 25.414 1.00 82.69 236 GLU A O 1
ATOM 2011 N N . HIS A 1 237 ? -1.920 2.432 25.369 1.00 84.19 237 HIS A N 1
ATOM 2012 C CA . HIS A 1 237 ? -2.380 3.526 26.222 1.00 84.19 237 HIS A CA 1
ATOM 2013 C C . HIS A 1 237 ? -2.422 3.159 27.716 1.00 84.19 237 HIS A C 1
ATOM 2015 O O . HIS A 1 237 ? -2.762 4.007 28.541 1.00 84.19 237 HIS A O 1
ATOM 2021 N N . SER A 1 238 ? -2.066 1.924 28.091 1.00 83.50 238 SER A N 1
ATOM 2022 C CA . SER A 1 238 ? -2.184 1.401 29.463 1.00 83.50 238 SER A CA 1
ATOM 2023 C C . SER A 1 238 ? -1.425 2.222 30.513 1.00 83.50 238 SER A C 1
ATOM 2025 O O . SER A 1 238 ? -2.004 2.589 31.537 1.00 83.50 238 SER A O 1
ATOM 2027 N N . GLU A 1 239 ? -0.171 2.582 30.235 1.00 86.00 239 GLU A N 1
ATOM 2028 C CA . GLU A 1 239 ? 0.659 3.423 31.110 1.00 86.00 239 GLU A CA 1
ATOM 2029 C C . GLU A 1 239 ? 0.075 4.831 31.269 1.00 86.00 239 GLU A C 1
ATOM 2031 O O . GLU A 1 239 ? 0.085 5.420 32.349 1.00 86.00 239 GLU A O 1
ATOM 2036 N N . ARG A 1 240 ? -0.494 5.376 30.191 1.00 87.31 240 ARG A N 1
ATOM 2037 C CA . ARG A 1 240 ? -1.097 6.708 30.217 1.00 87.31 240 ARG A CA 1
ATOM 2038 C C . ARG A 1 240 ? -2.388 6.720 31.030 1.00 87.31 240 ARG A C 1
ATOM 2040 O O . ARG A 1 240 ? -2.605 7.659 31.793 1.00 87.31 240 ARG A O 1
ATOM 2047 N N . ILE A 1 241 ? -3.218 5.683 30.904 1.00 87.75 241 ILE A N 1
ATOM 2048 C CA . ILE A 1 241 ? -4.440 5.517 31.705 1.00 87.75 241 ILE A CA 1
ATOM 2049 C C . ILE A 1 241 ? -4.083 5.410 33.190 1.00 87.75 241 ILE A C 1
ATOM 2051 O O . ILE A 1 241 ? -4.686 6.107 34.006 1.00 87.75 241 ILE A O 1
ATOM 2055 N N . SER A 1 242 ? -3.099 4.575 33.551 1.00 87.38 242 SER A N 1
ATOM 2056 C CA . SER A 1 242 ? -2.698 4.407 34.955 1.00 87.38 242 SER A CA 1
ATOM 2057 C C . SER A 1 242 ? -2.178 5.717 35.545 1.00 87.38 242 SER A C 1
ATOM 2059 O O . SER A 1 242 ? -2.579 6.092 36.648 1.00 87.38 242 SER A O 1
ATOM 2061 N N . HIS A 1 243 ? -1.383 6.465 34.775 1.00 89.44 243 HIS A N 1
ATOM 2062 C CA . HIS A 1 243 ? -0.894 7.777 35.170 1.00 89.44 243 HIS A CA 1
ATOM 2063 C C . HIS A 1 243 ? -2.044 8.770 35.402 1.00 89.44 243 HIS A C 1
ATOM 2065 O O . HIS A 1 243 ? -2.116 9.363 36.478 1.00 89.44 243 HIS A O 1
ATOM 2071 N N . ILE A 1 244 ? -2.995 8.888 34.464 1.00 88.38 244 ILE A N 1
ATOM 2072 C CA . ILE A 1 244 ? -4.176 9.766 34.597 1.00 88.38 244 ILE A CA 1
ATOM 2073 C C . ILE A 1 244 ? -4.976 9.419 35.860 1.00 88.38 244 ILE A C 1
ATOM 2075 O O . ILE A 1 244 ? -5.303 10.305 36.649 1.00 88.38 244 ILE A O 1
ATOM 2079 N N . LEU A 1 245 ? -5.259 8.133 36.083 1.00 87.50 245 LEU A N 1
ATOM 2080 C CA . LEU A 1 245 ? -6.008 7.687 37.257 1.00 87.50 245 LEU A CA 1
ATOM 2081 C C . LEU A 1 245 ? -5.257 7.957 38.561 1.00 87.50 245 LEU A C 1
ATOM 2083 O O . LEU A 1 245 ? -5.866 8.416 39.524 1.00 87.50 245 LEU A O 1
ATOM 2087 N N . SER A 1 246 ? -3.951 7.693 38.607 1.00 87.12 246 SER A N 1
ATOM 2088 C CA . SER A 1 246 ? -3.139 7.957 39.799 1.00 87.12 246 SER A CA 1
ATOM 2089 C C . SER A 1 246 ? -3.024 9.446 40.125 1.00 87.12 246 SER A C 1
ATOM 2091 O O . SER A 1 246 ? -2.984 9.800 41.298 1.00 87.12 246 SER A O 1
ATOM 2093 N N . ALA A 1 247 ? -3.013 10.309 39.104 1.00 88.94 247 ALA A N 1
ATOM 2094 C CA . ALA A 1 247 ? -2.863 11.748 39.268 1.00 88.94 247 ALA A CA 1
ATOM 2095 C C . ALA A 1 247 ? -4.165 12.427 39.721 1.00 88.94 247 ALA A C 1
ATOM 2097 O O . ALA A 1 247 ? -4.125 13.355 40.523 1.00 88.94 247 ALA A O 1
ATOM 2098 N N . LEU A 1 248 ? -5.315 11.970 39.212 1.00 87.06 248 LEU A N 1
ATOM 2099 C CA . LEU A 1 248 ? -6.609 12.645 39.396 1.00 87.06 248 LEU A CA 1
ATOM 2100 C C . LEU A 1 248 ? -7.540 11.965 40.410 1.00 87.06 248 LEU A C 1
ATOM 2102 O O . LEU A 1 248 ? -8.623 12.477 40.699 1.00 87.06 248 LEU A O 1
ATOM 2106 N N . SER A 1 249 ? -7.168 10.799 40.940 1.00 87.81 249 SER A N 1
ATOM 2107 C CA . SER A 1 249 ? -8.018 10.059 41.875 1.00 87.81 249 SER A CA 1
ATOM 2108 C C . SER A 1 249 ? -7.219 9.266 42.900 1.00 87.81 249 SER A C 1
ATOM 2110 O O . SER A 1 249 ? -6.078 8.878 42.652 1.00 87.81 249 SER A O 1
ATOM 2112 N N . SER A 1 250 ? -7.855 8.959 44.027 1.00 88.06 250 SER A N 1
ATOM 2113 C CA . SER A 1 250 ? -7.281 8.177 45.126 1.00 88.06 250 SER A CA 1
ATOM 2114 C C . SER A 1 250 ? -8.025 6.848 45.300 1.00 88.06 250 SER A C 1
ATOM 2116 O O . SER A 1 250 ? -9.223 6.800 45.020 1.00 88.06 250 SER A O 1
ATOM 2118 N N . PRO A 1 251 ? -7.371 5.768 45.765 1.00 88.25 251 PRO A N 1
ATOM 2119 C CA . PRO A 1 251 ? -8.043 4.495 46.046 1.00 88.25 251 PRO A CA 1
ATOM 2120 C C . PRO A 1 251 ? -9.171 4.647 47.076 1.00 88.25 251 PRO A C 1
ATOM 2122 O O . PRO A 1 251 ? -8.999 5.323 48.093 1.00 88.25 251 PRO A O 1
ATOM 2125 N N . TYR A 1 252 ? -10.314 4.005 46.838 1.00 85.88 252 TYR A N 1
ATOM 2126 C CA . TYR A 1 252 ? -11.424 3.953 47.791 1.00 85.88 252 TYR A CA 1
ATOM 2127 C C . TYR A 1 252 ? -11.292 2.713 48.677 1.00 85.88 252 TYR A C 1
ATOM 2129 O O . TYR A 1 252 ? -11.264 1.599 48.169 1.00 85.88 252 TYR A O 1
ATOM 2137 N N . LEU A 1 253 ? -11.193 2.895 49.999 1.00 83.38 253 LEU A N 1
ATOM 2138 C CA . LEU A 1 253 ? -11.086 1.800 50.983 1.00 83.38 253 LEU A CA 1
ATOM 2139 C C . LEU A 1 253 ? -9.961 0.777 50.698 1.00 83.38 253 LEU A C 1
ATOM 2141 O O . LEU A 1 253 ? -10.043 -0.372 51.119 1.00 83.38 253 LEU A O 1
ATOM 2145 N N . GLY A 1 254 ? -8.899 1.194 49.999 1.00 78.25 254 GLY A N 1
ATOM 2146 C CA . GLY A 1 254 ? -7.783 0.318 49.627 1.00 78.25 254 GLY A CA 1
ATOM 2147 C C . GLY A 1 254 ? -8.072 -0.632 48.459 1.00 78.25 254 GLY A C 1
ATOM 2148 O O . GLY A 1 254 ? -7.236 -1.481 48.168 1.00 78.25 254 GLY A O 1
ATOM 2149 N N . ASP A 1 255 ? -9.216 -0.492 47.784 1.00 79.75 255 ASP A N 1
ATOM 2150 C CA . ASP A 1 255 ? -9.522 -1.229 46.558 1.00 79.75 255 ASP A CA 1
ATOM 2151 C C . ASP A 1 255 ? -8.730 -0.638 45.375 1.00 79.75 255 ASP A C 1
ATOM 2153 O O . ASP A 1 255 ? -8.623 0.580 45.206 1.00 79.75 255 ASP A O 1
ATOM 2157 N N . GLU A 1 256 ? -8.161 -1.507 44.542 1.00 76.19 256 GLU A N 1
ATOM 2158 C CA . GLU A 1 256 ? -7.401 -1.117 43.353 1.00 76.19 256 GLU A CA 1
ATOM 2159 C C . GLU A 1 256 ? -8.308 -0.629 42.214 1.00 76.19 256 GLU A C 1
ATOM 2161 O O . GLU A 1 256 ? -7.886 0.186 41.387 1.00 76.19 256 GLU A O 1
ATOM 2166 N N . LYS A 1 257 ? -9.558 -1.109 42.165 1.00 82.62 257 LYS A N 1
ATOM 2167 C CA . LYS A 1 257 ? -10.501 -0.844 41.065 1.00 82.62 257 LYS A CA 1
ATOM 2168 C C . LYS A 1 257 ? -11.469 0.293 41.359 1.00 82.62 257 LYS A C 1
ATOM 2170 O O . LYS A 1 257 ? -11.992 0.900 40.423 1.00 82.62 257 LYS A O 1
ATOM 2175 N N . GLN A 1 258 ? -11.716 0.578 42.635 1.00 87.75 258 GLN A N 1
ATOM 2176 C CA . GLN A 1 258 ? -12.577 1.676 43.060 1.00 87.75 258 GLN A CA 1
ATOM 2177 C C . GLN A 1 258 ? -11.733 2.881 43.432 1.00 87.75 258 GLN A C 1
ATOM 2179 O O . GLN A 1 258 ? -10.814 2.797 44.247 1.00 87.75 258 GLN A O 1
ATOM 2184 N N . ARG A 1 259 ? -12.051 4.028 42.838 1.00 89.25 259 ARG A N 1
ATOM 2185 C CA . ARG A 1 259 ? -11.335 5.271 43.107 1.00 89.25 259 ARG A CA 1
ATOM 2186 C C . ARG A 1 259 ? -12.308 6.398 43.375 1.00 89.25 259 ARG A C 1
ATOM 2188 O O . ARG A 1 259 ? -13.404 6.445 42.822 1.00 89.25 259 ARG A O 1
ATOM 2195 N N . VAL A 1 260 ? -11.876 7.306 44.238 1.00 88.62 260 VAL A N 1
ATOM 2196 C CA . VAL A 1 260 ? -12.582 8.538 44.570 1.00 88.62 260 VAL A CA 1
ATOM 2197 C C . VAL A 1 260 ? -11.871 9.691 43.894 1.00 88.62 260 VAL A C 1
ATOM 2199 O O . VAL A 1 260 ? -10.644 9.799 43.959 1.00 88.62 260 VAL A O 1
ATOM 2202 N N . CYS A 1 261 ? -12.638 10.578 43.277 1.00 86.19 261 CYS A N 1
ATOM 2203 C CA . CYS A 1 261 ? -12.116 11.809 42.701 1.00 86.19 261 CYS A CA 1
ATOM 2204 C C . CYS A 1 261 ? -12.990 13.010 43.088 1.00 86.19 261 CYS A C 1
ATOM 2206 O O . CYS A 1 261 ? -14.207 12.858 43.215 1.00 86.19 261 CYS A O 1
ATOM 2208 N N . PRO A 1 262 ? -12.407 14.215 43.228 1.00 83.00 262 PRO A N 1
ATOM 2209 C CA . PRO A 1 262 ? -13.177 15.439 43.443 1.00 83.00 262 PRO A CA 1
ATOM 2210 C C . PRO A 1 262 ? -14.011 15.821 42.215 1.00 83.00 262 PRO A C 1
ATOM 2212 O O . PRO A 1 262 ? -15.160 16.228 42.350 1.00 83.00 262 PRO A O 1
ATOM 2215 N N . ASN A 1 263 ? -13.433 15.672 41.016 1.00 87.38 263 ASN A N 1
ATOM 2216 C CA . ASN A 1 263 ? -14.078 16.001 39.751 1.00 87.38 263 ASN A CA 1
ATOM 2217 C C . ASN A 1 263 ? -14.004 14.822 38.778 1.00 87.38 263 ASN A C 1
ATOM 2219 O O . ASN A 1 263 ? -13.026 14.626 38.059 1.00 87.38 263 ASN A O 1
ATOM 2223 N N . PHE A 1 264 ? -15.079 14.045 38.738 1.00 84.75 264 PHE A N 1
ATOM 2224 C CA . PHE A 1 264 ? -15.170 12.875 37.873 1.00 84.75 264 PHE A CA 1
ATOM 2225 C C . PHE A 1 264 ? -15.101 13.218 36.376 1.00 84.75 264 PHE A C 1
ATOM 2227 O O . PHE A 1 264 ? -14.510 12.481 35.585 1.00 84.75 264 PHE A O 1
ATOM 2234 N N . TRP A 1 265 ? -15.658 14.361 35.972 1.00 86.19 265 TRP A N 1
ATOM 2235 C CA . TRP A 1 265 ? -15.709 14.759 34.564 1.00 86.19 265 TRP A CA 1
ATOM 2236 C C . TRP A 1 265 ? -14.334 15.090 33.978 1.00 86.19 265 TRP A C 1
ATOM 2238 O O . TRP A 1 265 ? -14.130 14.917 32.778 1.00 86.19 265 TRP A O 1
ATOM 2248 N N . GLU A 1 266 ? -13.379 15.496 34.813 1.00 87.50 266 GLU A N 1
ATOM 2249 C CA . GLU A 1 266 ? -11.996 15.755 34.401 1.00 87.50 266 GLU A CA 1
ATOM 2250 C C . GLU A 1 266 ? -11.287 14.468 33.961 1.00 87.50 266 GLU A C 1
ATOM 2252 O O . GLU A 1 266 ? -10.620 14.436 32.926 1.00 87.50 266 GLU A O 1
ATOM 2257 N N . ILE A 1 267 ? -11.520 13.366 34.679 1.00 87.50 267 ILE A N 1
ATOM 2258 C CA . ILE A 1 267 ? -10.997 12.045 34.312 1.00 87.50 267 ILE A CA 1
ATOM 2259 C C . ILE A 1 267 ? -11.589 11.600 32.976 1.00 87.50 267 ILE A C 1
ATOM 2261 O O . ILE A 1 267 ? -10.852 11.182 32.084 1.00 87.50 267 ILE A O 1
ATOM 2265 N N . ILE A 1 268 ? -12.909 11.730 32.808 1.00 87.12 268 ILE A N 1
ATOM 2266 C CA . ILE A 1 268 ? -13.577 11.377 31.549 1.00 87.12 268 ILE A CA 1
ATOM 2267 C C . ILE A 1 268 ? -13.016 12.185 30.380 1.00 87.12 268 ILE A C 1
ATOM 2269 O O . ILE A 1 268 ? -12.734 11.603 29.337 1.00 87.12 268 ILE A O 1
ATOM 2273 N N . TYR A 1 269 ? -12.793 13.486 30.560 1.00 89.12 269 TYR A N 1
ATOM 2274 C CA . TYR A 1 269 ? -12.208 14.341 29.532 1.00 89.12 269 TYR A CA 1
ATOM 2275 C C . TYR A 1 269 ? -10.807 13.868 29.108 1.00 89.12 269 TYR A C 1
ATOM 2277 O O . TYR A 1 269 ? -10.535 13.702 27.918 1.00 89.12 269 TYR A O 1
ATOM 2285 N N . HIS A 1 270 ? -9.923 13.575 30.065 1.00 87.44 270 HIS A N 1
ATOM 2286 C CA . HIS A 1 270 ? -8.581 13.073 29.758 1.00 87.44 270 HIS A CA 1
ATOM 2287 C C . HIS A 1 270 ? -8.591 11.683 29.110 1.00 87.44 270 HIS A C 1
ATOM 2289 O O . HIS A 1 270 ? -7.747 11.390 28.257 1.00 87.44 270 HIS A O 1
ATOM 2295 N N . LEU A 1 271 ? -9.561 10.841 29.464 1.00 87.06 271 LEU A N 1
ATOM 2296 C CA . LEU A 1 271 ? -9.752 9.547 28.820 1.00 87.06 271 LEU A CA 1
ATOM 2297 C C . LEU A 1 271 ? -10.317 9.688 27.404 1.00 87.06 271 LEU A C 1
ATOM 2299 O O . LEU A 1 271 ? -9.847 9.000 26.512 1.00 87.06 271 LEU A O 1
ATOM 2303 N N . GLU A 1 272 ? -11.231 10.623 27.147 1.00 87.75 272 GLU A N 1
ATOM 2304 C CA . GLU A 1 272 ? -11.743 10.906 25.796 1.00 87.75 272 GLU A CA 1
ATOM 2305 C C . GLU A 1 272 ? -10.669 11.492 24.861 1.00 87.75 272 GLU A C 1
ATOM 2307 O O . GLU A 1 272 ? -10.727 11.282 23.651 1.00 87.75 272 GLU A O 1
ATOM 2312 N N . LEU A 1 273 ? -9.654 12.173 25.404 1.00 86.94 273 LEU A N 1
ATOM 2313 C CA . LEU A 1 273 ? -8.485 12.619 24.634 1.00 86.94 273 LEU A CA 1
ATOM 2314 C C . LEU A 1 273 ? -7.516 11.485 24.277 1.00 86.94 273 LEU A C 1
ATOM 2316 O O . LEU A 1 273 ? -6.710 11.640 23.360 1.00 86.94 273 LEU A O 1
ATOM 2320 N N . THR A 1 274 ? -7.535 10.386 25.031 1.00 81.81 274 THR A N 1
ATOM 2321 C CA . THR A 1 274 ? -6.574 9.283 24.881 1.00 81.81 274 THR A CA 1
ATOM 2322 C C . THR A 1 274 ? -7.178 8.043 24.237 1.00 81.81 274 THR A C 1
ATOM 2324 O O . THR A 1 274 ? -6.478 7.343 23.515 1.00 81.81 274 THR A O 1
ATOM 2327 N N . LEU A 1 275 ? -8.465 7.779 24.455 1.00 84.56 275 LEU A N 1
ATOM 2328 C CA . LEU A 1 275 ? -9.156 6.576 24.013 1.00 84.56 275 LEU A CA 1
ATOM 2329 C C . LEU A 1 275 ? -10.332 6.899 23.097 1.00 84.56 275 LEU A C 1
ATOM 2331 O O . LEU A 1 275 ? -11.052 7.883 23.267 1.00 84.56 275 LEU A O 1
ATOM 2335 N N . GLN A 1 276 ? -10.588 5.994 22.153 1.00 81.19 276 GLN A N 1
ATOM 2336 C CA . GLN A 1 276 ? -11.767 6.077 21.300 1.00 81.19 276 GLN A CA 1
ATOM 2337 C C . GLN A 1 276 ? -13.017 5.625 22.062 1.00 81.19 276 GLN A C 1
ATOM 2339 O O . GLN A 1 276 ? -13.120 4.486 22.526 1.00 81.19 276 GLN A O 1
ATOM 2344 N N . ARG A 1 277 ? -13.992 6.530 22.166 1.00 80.12 277 ARG A N 1
ATOM 2345 C CA . ARG A 1 277 ? -15.277 6.288 22.827 1.00 80.12 277 ARG A CA 1
ATOM 2346 C C . ARG A 1 277 ? -16.148 5.288 22.058 1.00 80.12 277 ARG A C 1
ATOM 2348 O O . ARG A 1 277 ? -16.264 5.359 20.836 1.00 80.12 277 ARG A O 1
ATOM 2355 N N . ILE A 1 278 ? -16.860 4.439 22.802 1.00 75.75 278 ILE A N 1
ATOM 2356 C CA . ILE A 1 278 ? -17.940 3.592 22.280 1.00 75.75 278 ILE A CA 1
ATOM 2357 C C . ILE A 1 278 ? -19.258 4.372 22.385 1.00 75.75 278 ILE A C 1
ATOM 2359 O O . ILE A 1 278 ? -19.684 4.756 23.474 1.00 75.75 278 ILE A O 1
ATOM 2363 N N . THR A 1 279 ? -19.892 4.672 21.250 1.00 67.12 279 THR A N 1
ATOM 2364 C CA . THR A 1 279 ? -21.121 5.490 21.196 1.00 67.12 279 THR A CA 1
ATOM 2365 C C . THR A 1 279 ? -22.408 4.672 21.101 1.00 67.12 279 THR A C 1
ATOM 2367 O O . THR A 1 279 ? -23.476 5.223 21.366 1.00 67.12 279 THR A O 1
ATOM 2370 N N . LYS A 1 280 ? -22.327 3.377 20.772 1.00 54.25 280 LYS A N 1
ATOM 2371 C CA . LYS A 1 280 ? -23.453 2.431 20.766 1.00 54.25 280 LYS A CA 1
ATOM 2372 C C . LYS A 1 280 ? -22.982 1.049 21.226 1.00 54.25 280 LYS A C 1
ATOM 2374 O O . LYS A 1 280 ? -21.949 0.582 20.749 1.00 54.25 280 LYS A O 1
ATOM 2379 N N . LEU A 1 281 ? -23.747 0.451 22.137 1.00 47.12 281 LEU A N 1
ATOM 2380 C CA . LEU A 1 281 ? -23.728 -0.971 22.489 1.00 47.12 281 LEU A CA 1
ATOM 2381 C C . LEU A 1 281 ? -24.962 -1.646 21.895 1.00 47.12 281 LEU A C 1
ATOM 2383 O O . LEU A 1 281 ? -26.012 -0.963 21.845 1.00 47.12 281 LEU A O 1
#

pLDDT: mean 75.56, std 16.31, range [30.41, 92.44]

Radius of gyration: 42.16 Å; chains: 1; bounding box: 52×103×120 Å